Protein AF-A0A5B0LZ43-F1 (afdb_monomer)

Organism: NCBI:txid56615

Structure (mmCIF, N/CA/C/O backbone):
data_AF-A0A5B0LZ43-F1
#
_entry.id   AF-A0A5B0LZ43-F1
#
loop_
_atom_site.group_PDB
_atom_site.id
_atom_site.type_symbol
_atom_site.label_atom_id
_atom_site.label_alt_id
_atom_site.label_comp_id
_atom_site.label_asym_id
_atom_site.label_entity_id
_atom_site.label_seq_id
_atom_site.pdbx_PDB_ins_code
_atom_site.Cartn_x
_atom_site.Cartn_y
_atom_site.Cartn_z
_atom_site.occupancy
_atom_site.B_iso_or_equiv
_atom_site.auth_seq_id
_atom_site.auth_comp_id
_atom_site.auth_asym_id
_atom_site.auth_atom_id
_atom_site.pdbx_PDB_model_num
ATOM 1 N N . MET A 1 1 ? 4.644 -6.122 18.906 1.00 40.97 1 MET A N 1
ATOM 2 C CA . MET A 1 1 ? 4.847 -6.400 17.462 1.00 40.97 1 MET A CA 1
ATOM 3 C C . MET A 1 1 ? 4.560 -5.194 16.561 1.00 40.97 1 MET A C 1
ATOM 5 O O . MET A 1 1 ? 5.374 -4.928 15.691 1.00 40.97 1 MET A O 1
ATOM 9 N N . ILE A 1 2 ? 3.479 -4.432 16.788 1.00 39.78 2 ILE A N 1
ATOM 10 C CA . ILE A 1 2 ? 3.088 -3.236 16.001 1.00 39.78 2 ILE A CA 1
ATOM 11 C C . ILE A 1 2 ? 4.168 -2.138 16.000 1.00 39.78 2 ILE A C 1
ATOM 13 O O . ILE A 1 2 ? 4.539 -1.637 14.945 1.00 39.78 2 ILE A O 1
ATOM 17 N N . PHE A 1 3 ? 4.748 -1.845 17.168 1.00 37.19 3 PHE A N 1
ATOM 18 C CA . PHE A 1 3 ? 5.827 -0.863 17.311 1.00 37.19 3 PHE A CA 1
ATOM 19 C C . PHE A 1 3 ? 7.050 -1.197 16.444 1.00 37.19 3 PHE A C 1
ATOM 21 O O . PHE A 1 3 ? 7.657 -0.295 15.899 1.00 37.19 3 PHE A O 1
ATOM 28 N N . TRP A 1 4 ? 7.380 -2.479 16.242 1.00 34.12 4 TRP A N 1
ATOM 29 C CA . TRP A 1 4 ? 8.573 -2.888 15.492 1.00 34.12 4 TRP A CA 1
ATOM 30 C C . TRP A 1 4 ? 8.414 -2.737 13.976 1.00 34.12 4 TRP A C 1
ATOM 32 O O . TRP A 1 4 ? 9.315 -2.204 13.347 1.00 34.12 4 TRP A O 1
ATOM 42 N N . LYS A 1 5 ? 7.276 -3.120 13.377 1.00 40.91 5 LYS A N 1
ATOM 43 C CA . LYS A 1 5 ? 7.026 -2.893 11.934 1.00 40.91 5 LYS A CA 1
ATOM 44 C C . LYS A 1 5 ? 6.964 -1.399 11.591 1.00 40.91 5 LYS A C 1
ATOM 46 O O . LYS A 1 5 ? 7.498 -0.959 10.579 1.00 40.91 5 LYS A O 1
ATOM 51 N N . ARG A 1 6 ? 6.360 -0.617 12.484 1.00 49.94 6 ARG A N 1
ATOM 52 C CA . ARG A 1 6 ? 6.252 0.838 12.389 1.00 49.94 6 ARG A CA 1
ATOM 53 C C . ARG A 1 6 ? 7.616 1.521 12.572 1.00 49.94 6 ARG A C 1
ATOM 55 O O . ARG A 1 6 ? 8.001 2.348 11.750 1.00 49.94 6 ARG A O 1
ATOM 62 N N . LEU A 1 7 ? 8.390 1.097 13.574 1.00 46.38 7 LEU A N 1
ATOM 63 C CA . LEU A 1 7 ? 9.769 1.540 13.775 1.00 46.38 7 LEU A CA 1
ATOM 64 C C . LEU A 1 7 ? 10.651 1.141 12.594 1.00 46.38 7 LEU A C 1
ATOM 66 O O . LEU A 1 7 ? 11.509 1.926 12.265 1.00 46.38 7 LEU A O 1
ATOM 70 N N . ILE A 1 8 ? 10.430 -0.003 11.931 1.00 51.94 8 ILE A N 1
ATOM 71 C CA . ILE A 1 8 ? 11.149 -0.428 10.716 1.00 51.94 8 ILE A CA 1
ATOM 72 C C . ILE A 1 8 ? 10.842 0.494 9.535 1.00 51.94 8 ILE A C 1
ATOM 74 O O . ILE A 1 8 ? 11.761 0.815 8.797 1.00 51.94 8 ILE A O 1
ATOM 78 N N . LEU A 1 9 ? 9.602 0.941 9.340 1.00 49.94 9 LEU A N 1
ATOM 79 C CA . LEU A 1 9 ? 9.266 1.866 8.253 1.00 49.94 9 LEU A CA 1
ATOM 80 C C . LEU A 1 9 ? 9.881 3.244 8.497 1.00 49.94 9 LEU A C 1
ATOM 82 O O . LEU A 1 9 ? 10.546 3.782 7.624 1.00 49.94 9 LEU A O 1
ATOM 86 N N . VAL A 1 10 ? 9.766 3.758 9.721 1.00 49.12 10 VAL A N 1
ATOM 87 C CA . VAL A 1 10 ? 10.424 5.003 10.132 1.00 49.12 10 VAL A CA 1
ATOM 88 C C . VAL A 1 10 ? 11.950 4.846 10.163 1.00 49.12 10 VAL A C 1
ATOM 90 O O . VAL A 1 10 ? 12.644 5.750 9.742 1.00 49.12 10 VAL A O 1
ATOM 93 N N . TRP A 1 11 ? 12.509 3.702 10.562 1.00 46.59 11 TRP A N 1
ATOM 94 C CA . TRP A 1 11 ? 13.953 3.431 10.512 1.00 46.59 11 TRP A CA 1
ATOM 95 C C . TRP A 1 11 ? 14.452 3.317 9.076 1.00 46.59 11 TRP A C 1
ATOM 97 O O . TRP A 1 11 ? 15.484 3.888 8.774 1.00 46.59 11 TRP A O 1
ATOM 107 N N . ASN A 1 12 ? 13.754 2.622 8.178 1.00 51.78 12 ASN A N 1
ATOM 108 C CA . ASN A 1 12 ? 14.171 2.533 6.778 1.00 51.78 12 ASN A CA 1
ATOM 109 C C . ASN A 1 12 ? 14.006 3.885 6.073 1.00 51.78 12 ASN A C 1
ATOM 111 O O . ASN A 1 12 ? 14.885 4.271 5.320 1.00 51.78 12 ASN A O 1
ATOM 115 N N . ILE A 1 13 ? 12.953 4.653 6.366 1.00 50.81 13 ILE A N 1
ATOM 116 C CA . ILE A 1 13 ? 12.729 5.971 5.753 1.00 50.81 13 ILE A CA 1
ATOM 117 C C . ILE A 1 13 ? 13.621 7.067 6.380 1.00 50.81 13 ILE A C 1
ATOM 119 O O . ILE A 1 13 ? 14.084 7.953 5.665 1.00 50.81 13 ILE A O 1
ATOM 123 N N . LEU A 1 14 ? 13.920 7.018 7.686 1.00 39.50 14 LEU A N 1
ATOM 124 C CA . LEU A 1 14 ? 14.775 8.005 8.370 1.00 39.50 14 LEU A CA 1
ATOM 125 C C . LEU A 1 14 ? 16.275 7.660 8.338 1.00 39.50 14 LEU A C 1
ATOM 127 O O . LEU A 1 14 ? 17.086 8.577 8.261 1.00 39.50 14 LEU A O 1
ATOM 131 N N . LEU A 1 15 ? 16.700 6.388 8.376 1.00 40.47 15 LEU A N 1
ATOM 132 C CA . LEU A 1 15 ? 18.138 6.041 8.395 1.00 40.47 15 LEU A CA 1
ATOM 133 C C . LEU A 1 15 ? 18.806 6.004 7.029 1.00 40.47 15 LEU A C 1
ATOM 135 O O . LEU A 1 15 ? 20.035 6.051 6.969 1.00 40.47 15 LEU A O 1
ATOM 139 N N . ILE A 1 16 ? 18.048 5.997 5.933 1.00 43.41 16 ILE A N 1
ATOM 140 C CA . ILE A 1 16 ? 18.642 6.213 4.607 1.00 43.41 16 ILE A CA 1
ATOM 141 C C . ILE A 1 16 ? 19.256 7.626 4.510 1.00 43.41 16 ILE A C 1
ATOM 143 O O . ILE A 1 16 ? 20.224 7.805 3.773 1.00 43.41 16 ILE A O 1
ATOM 147 N N . GLN A 1 17 ? 18.829 8.591 5.343 1.00 40.19 17 GLN A N 1
ATOM 148 C CA . GLN A 1 17 ? 19.521 9.886 5.457 1.00 40.19 17 GLN A CA 1
ATOM 149 C C . GLN A 1 17 ? 20.940 9.782 6.040 1.00 40.19 17 GLN A C 1
ATOM 151 O O . GLN A 1 17 ? 21.742 10.688 5.842 1.00 40.19 17 GLN A O 1
ATOM 156 N N . VAL A 1 18 ? 21.272 8.697 6.750 1.00 34.50 18 VAL A N 1
ATOM 157 C CA . VAL A 1 18 ? 22.579 8.530 7.409 1.00 34.50 18 VAL A CA 1
ATOM 158 C C . VAL A 1 18 ? 23.532 7.662 6.578 1.00 34.50 18 VAL A C 1
ATOM 160 O O . VAL A 1 18 ? 24.741 7.728 6.780 1.00 34.50 18 VAL A O 1
ATOM 163 N N . TRP A 1 19 ? 23.023 6.845 5.646 1.00 29.00 19 TRP A N 1
ATOM 164 C CA . TRP A 1 19 ? 23.852 5.908 4.867 1.00 29.00 19 TRP A CA 1
ATOM 165 C C . TRP A 1 19 ? 24.129 6.349 3.424 1.00 29.00 19 TRP A C 1
ATOM 167 O O . TRP A 1 19 ? 25.121 5.899 2.856 1.00 29.00 19 TRP A O 1
ATOM 177 N N . ASN A 1 20 ? 23.355 7.281 2.857 1.00 33.00 20 ASN A N 1
ATOM 178 C CA . ASN A 1 20 ? 23.646 7.861 1.543 1.00 33.00 20 ASN A CA 1
ATOM 179 C C . ASN A 1 20 ? 24.236 9.272 1.666 1.00 33.00 20 ASN A C 1
ATOM 181 O O . ASN A 1 20 ? 23.616 10.267 1.300 1.00 33.00 20 ASN A O 1
ATOM 185 N N . CYS A 1 21 ? 25.500 9.351 2.091 1.00 31.36 21 CYS A N 1
ATOM 186 C CA . CYS A 1 21 ? 26.382 10.483 1.778 1.00 31.36 21 CYS A CA 1
ATOM 187 C C . CYS A 1 21 ? 26.776 10.469 0.284 1.00 31.36 21 CYS A C 1
ATOM 189 O O . CYS A 1 21 ? 27.955 10.496 -0.061 1.00 31.36 21 CYS A O 1
ATOM 191 N N . THR A 1 22 ? 25.793 10.391 -0.612 1.00 35.66 22 THR A N 1
ATOM 192 C CA . THR A 1 22 ? 25.972 10.621 -2.050 1.00 35.66 22 THR A CA 1
ATOM 193 C C . THR A 1 22 ? 25.499 12.036 -2.365 1.00 35.66 22 THR A C 1
ATOM 195 O O . THR A 1 22 ? 24.393 12.397 -1.958 1.00 35.66 22 THR A O 1
ATOM 198 N N . PRO A 1 23 ? 26.315 12.856 -3.050 1.00 27.39 23 PRO A N 1
ATOM 199 C CA . PRO A 1 23 ? 25.989 14.249 -3.316 1.00 27.39 23 PRO A CA 1
ATOM 200 C C . PRO A 1 23 ? 24.672 14.375 -4.093 1.00 27.39 23 PRO A C 1
ATOM 202 O O . PRO A 1 23 ? 24.375 13.579 -4.991 1.00 27.39 23 PRO A O 1
ATOM 205 N N . LEU A 1 24 ? 23.911 15.410 -3.727 1.00 33.03 24 LEU A N 1
ATOM 206 C CA . LEU A 1 24 ? 22.565 15.758 -4.200 1.00 33.03 24 LEU A CA 1
ATOM 207 C C . LEU A 1 24 ? 22.430 15.797 -5.743 1.00 33.03 24 LEU A C 1
ATOM 209 O O . LEU A 1 24 ? 21.337 15.627 -6.267 1.00 33.03 24 LEU A O 1
ATOM 213 N N . GLU A 1 25 ? 23.534 15.963 -6.482 1.00 28.70 25 GLU A N 1
ATOM 214 C CA . GLU A 1 25 ? 23.570 15.967 -7.956 1.00 28.70 25 GLU A CA 1
ATOM 215 C C . GLU A 1 25 ? 23.277 14.601 -8.605 1.00 28.70 25 GLU A C 1
ATOM 217 O O . GLU A 1 25 ? 22.797 14.554 -9.735 1.00 28.70 25 GLU A O 1
ATOM 222 N N . SER A 1 26 ? 23.514 13.485 -7.906 1.00 27.70 26 SER A N 1
ATOM 223 C CA . SER A 1 26 ? 23.310 12.130 -8.459 1.00 27.70 26 SER A CA 1
ATOM 224 C C . SER A 1 26 ? 21.837 11.705 -8.562 1.00 27.70 26 SER A C 1
ATOM 226 O O . SER A 1 26 ? 21.492 10.885 -9.410 1.00 27.70 26 SER A O 1
ATOM 228 N N . TRP A 1 27 ? 20.956 12.299 -7.754 1.00 29.12 27 TRP A N 1
ATOM 229 C CA . TRP A 1 27 ? 19.531 11.951 -7.706 1.00 29.12 27 TRP A CA 1
ATOM 230 C C . TRP A 1 27 ? 18.751 12.569 -8.867 1.00 29.12 27 TRP A C 1
ATOM 232 O O . TRP A 1 27 ? 17.890 11.909 -9.430 1.00 29.12 27 TRP A O 1
ATOM 242 N N . ASN A 1 28 ? 19.116 13.779 -9.304 1.00 32.12 28 ASN A N 1
ATOM 243 C CA . ASN A 1 28 ? 18.468 14.439 -10.445 1.00 32.12 28 ASN A CA 1
ATOM 244 C C . ASN A 1 28 ? 18.745 13.720 -11.779 1.00 32.12 28 ASN A C 1
ATOM 246 O O . ASN A 1 28 ? 17.896 13.707 -12.671 1.00 32.12 28 ASN A O 1
ATOM 250 N N . LEU A 1 29 ? 19.926 13.106 -11.917 1.00 32.38 29 LEU A N 1
ATOM 251 C CA . LEU A 1 29 ? 20.274 12.293 -13.088 1.00 32.38 29 LEU A CA 1
ATOM 252 C C . LEU A 1 29 ? 19.541 10.945 -13.067 1.00 32.38 29 LEU A C 1
ATOM 254 O O . LEU A 1 29 ? 18.955 10.569 -14.077 1.00 32.38 29 LEU A O 1
ATOM 258 N N . ALA A 1 30 ? 19.495 10.275 -11.910 1.00 42.12 30 ALA A N 1
ATOM 259 C CA . ALA A 1 30 ? 18.758 9.024 -11.743 1.00 42.12 30 ALA A CA 1
ATOM 260 C C . ALA A 1 30 ? 17.237 9.202 -11.910 1.00 42.12 30 ALA A C 1
ATOM 262 O O . ALA A 1 30 ? 16.588 8.327 -12.462 1.00 42.12 30 ALA A O 1
ATOM 263 N N . ASP A 1 31 ? 16.662 10.330 -11.490 1.00 44.66 31 ASP A N 1
ATOM 264 C CA . ASP A 1 31 ? 15.222 10.608 -11.590 1.00 44.66 31 ASP A CA 1
ATOM 265 C C . ASP A 1 31 ? 14.770 10.850 -13.039 1.00 44.66 31 ASP A C 1
ATOM 267 O O . ASP A 1 31 ? 13.776 10.284 -13.503 1.00 44.66 31 ASP A O 1
ATOM 271 N N . THR A 1 32 ? 15.564 11.616 -13.795 1.00 48.12 32 THR A N 1
ATOM 272 C CA . THR A 1 32 ? 15.324 11.823 -15.231 1.00 48.12 32 THR A CA 1
ATOM 273 C C . THR A 1 32 ? 15.470 10.504 -15.989 1.00 48.12 32 THR A C 1
ATOM 275 O O . THR A 1 32 ? 14.651 10.188 -16.848 1.00 48.12 32 THR A O 1
ATOM 278 N N . GLU A 1 33 ? 16.466 9.693 -15.628 1.00 48.31 33 GLU A N 1
ATOM 279 C CA . GLU A 1 33 ? 16.727 8.399 -16.251 1.00 48.31 33 GLU A CA 1
ATOM 280 C C . GLU A 1 33 ? 15.670 7.341 -15.892 1.00 48.31 33 GLU A C 1
ATOM 282 O O . GLU A 1 33 ? 15.216 6.637 -16.786 1.00 48.31 33 GLU A O 1
ATOM 287 N N . VAL A 1 34 ? 15.196 7.261 -14.643 1.00 53.28 34 VAL A N 1
ATOM 288 C CA . VAL A 1 34 ? 14.112 6.348 -14.223 1.00 53.28 34 VAL A CA 1
ATOM 289 C C . VAL A 1 34 ? 12.814 6.690 -14.941 1.00 53.28 34 VAL A C 1
ATOM 291 O O . VAL A 1 34 ? 12.167 5.803 -15.494 1.00 53.28 34 VAL A O 1
A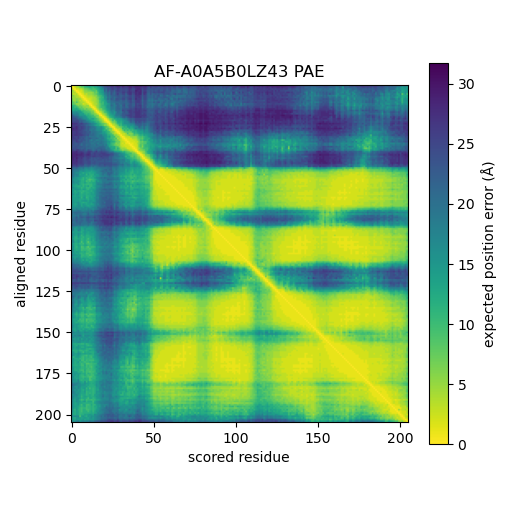TOM 294 N N . ARG A 1 35 ? 12.443 7.972 -14.988 1.00 51.97 35 ARG A N 1
ATOM 295 C CA . ARG A 1 35 ? 11.231 8.422 -15.678 1.00 51.97 35 ARG A CA 1
ATOM 296 C C . ARG A 1 35 ? 11.336 8.225 -17.190 1.00 51.97 35 ARG A C 1
ATOM 298 O O . ARG A 1 35 ? 10.378 7.775 -17.814 1.00 51.97 35 ARG A O 1
ATOM 305 N N . GLU A 1 36 ? 12.495 8.500 -17.788 1.00 54.06 36 GLU A N 1
ATOM 306 C CA . GLU A 1 36 ? 12.735 8.207 -19.202 1.00 54.06 36 GLU A CA 1
ATOM 307 C C . GLU A 1 36 ? 12.746 6.702 -19.496 1.00 54.06 36 GLU A C 1
ATOM 309 O O . GLU A 1 36 ? 12.188 6.304 -20.512 1.00 54.06 36 GLU A O 1
ATOM 314 N N . GLN A 1 37 ? 13.318 5.858 -18.635 1.00 57.78 37 GLN A N 1
ATOM 315 C CA . GLN A 1 37 ? 13.300 4.395 -18.777 1.00 57.78 37 GLN A CA 1
ATOM 316 C C . GLN A 1 37 ? 11.884 3.826 -18.601 1.00 57.78 37 GLN A C 1
ATOM 318 O O . GLN A 1 37 ? 11.471 2.961 -19.373 1.00 57.78 37 GLN A O 1
ATOM 323 N N . MET A 1 38 ? 11.100 4.349 -17.651 1.00 58.31 38 MET A N 1
ATOM 324 C CA . MET A 1 38 ? 9.682 4.007 -17.491 1.00 58.31 38 MET A CA 1
ATOM 325 C C . MET A 1 38 ? 8.869 4.383 -18.735 1.00 58.31 38 MET A C 1
ATOM 327 O O . MET A 1 38 ? 8.008 3.611 -19.137 1.00 58.31 38 MET A O 1
ATOM 331 N N . LEU A 1 39 ? 9.157 5.523 -19.374 1.00 52.72 39 LEU A N 1
ATOM 332 C CA . LEU A 1 39 ? 8.453 5.995 -20.576 1.00 52.72 39 LEU A CA 1
ATOM 333 C C . LEU A 1 39 ? 8.948 5.361 -21.888 1.00 52.72 39 LEU A C 1
ATOM 335 O O . LEU A 1 39 ? 8.179 5.273 -22.844 1.00 52.72 39 LEU A O 1
ATOM 339 N N . LYS A 1 40 ? 10.216 4.935 -21.964 1.00 50.81 40 LYS A N 1
ATOM 340 C CA . LYS A 1 40 ? 10.826 4.353 -23.174 1.00 50.81 40 LYS A CA 1
ATOM 341 C C . LYS A 1 40 ? 10.496 2.874 -23.369 1.00 50.81 40 LYS A C 1
ATOM 343 O O . LYS A 1 40 ? 10.737 2.362 -24.454 1.00 50.81 40 LYS A O 1
ATOM 348 N N . GLY A 1 41 ? 9.967 2.178 -22.359 1.00 46.19 41 GLY A N 1
ATOM 349 C CA . GLY A 1 41 ? 9.612 0.752 -22.444 1.00 46.19 41 GLY A CA 1
ATOM 350 C C . GLY A 1 41 ? 10.803 -0.210 -22.610 1.00 46.19 41 GLY A C 1
ATOM 351 O O . GLY A 1 41 ? 10.637 -1.415 -22.418 1.00 46.19 41 GLY A O 1
ATOM 352 N N . ASP A 1 42 ? 11.998 0.308 -22.905 1.00 37.75 42 ASP A N 1
ATOM 353 C CA . ASP A 1 42 ? 13.241 -0.440 -23.030 1.00 37.75 42 ASP A CA 1
ATOM 354 C C . ASP A 1 42 ? 13.891 -0.671 -21.656 1.00 37.75 42 ASP A C 1
ATOM 356 O O . ASP A 1 42 ? 14.236 0.255 -20.927 1.00 37.75 42 ASP A O 1
ATOM 360 N N . ASP A 1 43 ? 14.026 -1.956 -21.326 1.00 44.69 43 ASP A N 1
ATOM 361 C CA . ASP A 1 43 ? 14.825 -2.558 -20.254 1.00 44.69 43 ASP A CA 1
ATOM 362 C C . ASP A 1 43 ? 14.873 -1.797 -18.908 1.00 44.69 43 ASP A C 1
ATOM 364 O O . ASP A 1 43 ? 15.924 -1.402 -18.406 1.00 44.69 43 ASP A O 1
ATOM 368 N N . LEU A 1 44 ? 13.735 -1.806 -18.201 1.00 47.22 44 LEU A N 1
ATOM 369 C CA . LEU A 1 44 ? 13.651 -1.654 -16.731 1.00 47.22 44 LEU A CA 1
ATOM 370 C C . LEU A 1 44 ? 14.577 -2.623 -15.944 1.00 47.22 44 LEU A C 1
ATOM 372 O O . LEU A 1 44 ? 14.634 -2.564 -14.716 1.00 47.22 44 LEU A O 1
ATOM 376 N N . LYS A 1 45 ? 15.314 -3.522 -16.619 1.00 39.88 45 LYS A N 1
ATOM 377 C CA . LYS A 1 45 ? 16.366 -4.366 -16.030 1.00 39.88 45 LYS A CA 1
ATOM 378 C C . LYS A 1 45 ? 17.562 -3.568 -15.514 1.00 39.88 45 LYS A C 1
ATOM 380 O O . LYS A 1 45 ? 18.262 -4.066 -14.636 1.00 39.88 45 LYS A O 1
ATOM 385 N N . GLY A 1 46 ? 17.795 -2.354 -16.020 1.00 39.94 46 GLY A N 1
ATOM 386 C CA . GLY A 1 46 ? 18.955 -1.537 -15.647 1.00 39.94 46 GLY A CA 1
ATOM 387 C C . GLY A 1 46 ? 18.989 -1.077 -14.184 1.00 39.94 46 GLY A C 1
ATOM 388 O O . GLY A 1 46 ? 20.057 -0.723 -13.692 1.00 39.94 46 GLY A O 1
ATOM 389 N N . LEU A 1 47 ? 17.859 -1.122 -13.467 1.00 42.47 47 LEU A N 1
ATOM 390 C CA . LEU A 1 47 ? 17.726 -0.530 -12.127 1.00 42.47 47 LEU A CA 1
ATOM 391 C C . LEU A 1 47 ? 17.457 -1.524 -10.986 1.00 42.47 47 LEU A C 1
ATOM 393 O O . LEU A 1 47 ? 17.261 -1.108 -9.844 1.00 42.47 47 LEU A O 1
ATOM 397 N N . LEU A 1 48 ? 17.454 -2.835 -11.253 1.00 44.56 48 LEU A N 1
ATOM 398 C CA . LEU A 1 48 ? 17.033 -3.847 -10.277 1.00 44.56 48 LEU A CA 1
ATOM 399 C C . LEU A 1 48 ? 17.976 -5.061 -10.267 1.00 44.56 48 LEU A C 1
ATOM 401 O O . LEU A 1 48 ? 17.630 -6.133 -10.753 1.00 44.56 48 LEU A O 1
ATOM 405 N N . ILE A 1 49 ? 19.140 -4.950 -9.614 1.00 43.66 49 ILE A N 1
ATOM 406 C CA . ILE A 1 49 ? 19.743 -6.138 -8.982 1.00 43.66 49 ILE A CA 1
ATOM 407 C C . ILE A 1 49 ? 19.041 -6.319 -7.635 1.00 43.66 49 ILE A C 1
ATOM 409 O O . ILE A 1 49 ? 19.570 -5.991 -6.575 1.00 43.66 49 ILE A O 1
ATOM 413 N N . LEU A 1 50 ? 17.800 -6.792 -7.677 1.00 56.84 50 LEU A N 1
ATOM 414 C CA . LEU A 1 50 ? 17.087 -7.237 -6.489 1.00 56.84 50 LEU A CA 1
ATOM 415 C C . LEU A 1 50 ? 16.883 -8.737 -6.600 1.00 56.84 50 LEU A C 1
ATOM 417 O O . LEU A 1 50 ? 16.548 -9.245 -7.662 1.00 56.84 50 LEU A O 1
ATOM 421 N N . ASP A 1 51 ? 17.136 -9.437 -5.495 1.00 69.50 51 ASP A N 1
ATOM 422 C CA . ASP A 1 51 ? 16.900 -10.872 -5.362 1.00 69.50 51 ASP A CA 1
ATOM 423 C C . ASP A 1 51 ? 15.444 -11.190 -5.774 1.00 69.50 51 ASP A C 1
ATOM 425 O O . ASP A 1 51 ? 14.516 -10.829 -5.034 1.00 69.50 51 ASP A O 1
ATOM 429 N N . PRO A 1 52 ? 15.219 -11.847 -6.934 1.00 72.75 52 PRO A N 1
ATOM 430 C CA . PRO A 1 52 ? 13.876 -12.094 -7.456 1.00 72.75 52 PRO A CA 1
ATOM 431 C C . PRO A 1 52 ? 13.037 -12.952 -6.506 1.00 72.75 52 PRO A C 1
ATOM 433 O O . PRO A 1 52 ? 11.822 -12.779 -6.402 1.00 72.75 52 PRO A O 1
ATOM 436 N N . VAL A 1 53 ? 13.684 -13.841 -5.742 1.00 77.50 53 VAL A N 1
ATOM 437 C CA . VAL A 1 53 ? 13.019 -14.679 -4.738 1.00 77.50 53 VAL A CA 1
ATOM 438 C C . VAL A 1 53 ? 12.506 -13.811 -3.595 1.00 77.50 53 VAL A C 1
ATOM 440 O O . VAL A 1 53 ? 11.353 -13.943 -3.179 1.00 77.50 53 VAL A O 1
ATOM 443 N N . LYS A 1 54 ? 13.334 -12.880 -3.112 1.00 82.44 54 LYS A N 1
ATOM 444 C CA . LYS A 1 54 ? 12.941 -11.926 -2.070 1.00 82.44 54 LYS A CA 1
ATOM 445 C C . LYS A 1 54 ? 11.784 -11.046 -2.530 1.00 82.44 54 LYS A C 1
ATOM 447 O O . LYS A 1 54 ? 10.818 -10.883 -1.796 1.00 82.44 54 LYS A O 1
ATOM 452 N N . GLN A 1 55 ? 11.846 -10.540 -3.757 1.00 80.38 55 GLN A N 1
ATOM 453 C CA . GLN A 1 55 ? 10.780 -9.722 -4.327 1.00 80.38 55 GLN A CA 1
ATOM 454 C C . GLN A 1 55 ? 9.463 -10.469 -4.505 1.00 80.38 55 GLN A C 1
ATOM 456 O O . GLN A 1 55 ? 8.405 -9.926 -4.183 1.00 80.38 55 GLN A O 1
ATOM 461 N N . LYS A 1 56 ? 9.516 -11.724 -4.956 1.00 84.19 56 LYS A N 1
ATOM 462 C CA . LYS A 1 56 ? 8.342 -12.596 -5.028 1.00 84.19 56 LYS A CA 1
ATOM 463 C C . LYS A 1 56 ? 7.724 -12.820 -3.649 1.00 84.19 56 LYS A C 1
ATOM 465 O O . LYS A 1 56 ? 6.503 -12.776 -3.512 1.00 84.19 56 LYS A O 1
ATOM 470 N N . ASN A 1 57 ? 8.549 -13.040 -2.628 1.00 86.81 57 ASN A N 1
ATOM 471 C CA . ASN A 1 57 ? 8.075 -13.225 -1.257 1.00 86.81 57 ASN A CA 1
ATOM 472 C C . ASN A 1 57 ? 7.451 -11.948 -0.686 1.00 86.81 57 ASN A C 1
ATOM 474 O O . ASN A 1 57 ? 6.381 -12.018 -0.085 1.00 86.81 57 ASN A O 1
ATOM 478 N N . ASP A 1 58 ? 8.067 -10.792 -0.925 1.00 87.12 58 ASP A N 1
ATOM 479 C CA . ASP A 1 58 ? 7.540 -9.506 -0.470 1.00 87.12 58 ASP A CA 1
ATOM 480 C C . ASP A 1 58 ? 6.220 -9.158 -1.171 1.00 87.12 58 ASP A C 1
ATOM 482 O O . ASP A 1 58 ? 5.274 -8.735 -0.510 1.00 87.12 58 ASP A O 1
ATOM 486 N N . TRP A 1 59 ? 6.108 -9.432 -2.477 1.00 89.38 59 TRP A N 1
ATOM 487 C CA . TRP A 1 59 ? 4.852 -9.309 -3.224 1.00 89.38 59 TRP A CA 1
ATOM 488 C C . TRP A 1 59 ? 3.760 -10.205 -2.634 1.00 89.38 59 TRP A C 1
ATOM 490 O O . TRP A 1 59 ? 2.670 -9.735 -2.319 1.00 89.38 59 TRP A O 1
ATOM 500 N N . LYS A 1 60 ? 4.057 -11.494 -2.415 1.00 90.31 60 LYS A N 1
ATOM 501 C CA . LYS A 1 60 ? 3.110 -12.437 -1.798 1.00 90.31 60 LYS A CA 1
ATOM 502 C C . LYS A 1 60 ? 2.684 -11.996 -0.401 1.00 90.31 60 LYS A C 1
ATOM 504 O O . LYS A 1 60 ? 1.517 -12.155 -0.056 1.00 90.31 60 LYS A O 1
ATOM 509 N N . SER A 1 61 ? 3.606 -11.446 0.389 1.00 89.50 61 SER A N 1
ATOM 510 C CA . SER A 1 61 ? 3.297 -10.906 1.713 1.00 89.50 61 SER A CA 1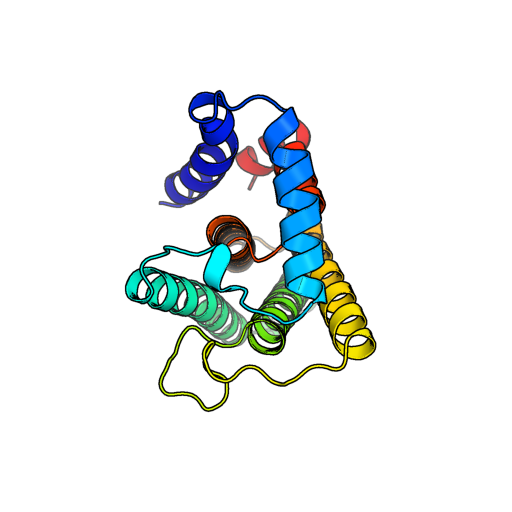
ATOM 511 C C . SER A 1 61 ? 2.352 -9.708 1.623 1.00 89.50 61 SER A C 1
ATOM 513 O O . SER A 1 61 ? 1.375 -9.670 2.364 1.00 89.50 61 SER A O 1
ATOM 515 N N . MET A 1 62 ? 2.621 -8.766 0.714 1.00 91.62 62 MET A N 1
ATOM 516 C CA . MET A 1 62 ? 1.810 -7.561 0.507 1.00 91.62 62 MET A CA 1
ATOM 517 C C . MET A 1 62 ? 0.386 -7.891 0.036 1.00 91.62 62 MET A C 1
ATOM 519 O O . MET A 1 62 ? -0.578 -7.357 0.571 1.00 91.62 62 MET A O 1
ATOM 523 N N . ILE A 1 63 ? 0.235 -8.799 -0.933 1.00 92.38 63 ILE A N 1
ATOM 524 C CA . ILE A 1 63 ? -1.091 -9.253 -1.384 1.00 92.38 63 ILE A CA 1
ATOM 525 C C . ILE A 1 63 ? -1.789 -10.054 -0.276 1.00 92.38 63 ILE A C 1
ATOM 527 O O . ILE A 1 63 ? -2.980 -9.892 -0.020 1.00 92.38 63 ILE A O 1
ATOM 531 N N . GLY A 1 64 ? -1.039 -10.914 0.418 1.00 90.50 64 GLY A N 1
ATOM 532 C CA . GLY A 1 64 ? -1.562 -11.736 1.502 1.00 90.50 64 GLY A CA 1
ATOM 533 C C . GLY A 1 64 ? -2.146 -10.914 2.651 1.00 90.50 64 GLY A C 1
ATOM 534 O O . GLY A 1 64 ? -3.190 -11.292 3.177 1.00 90.50 64 GLY A O 1
ATOM 535 N N . SER A 1 65 ? -1.522 -9.793 3.029 1.00 90.69 65 SER A N 1
ATOM 536 C CA . SER A 1 65 ? -2.027 -8.949 4.118 1.00 90.69 65 SER A CA 1
ATOM 537 C C . SER A 1 65 ? -3.366 -8.289 3.785 1.00 90.69 65 SER A C 1
ATOM 539 O O . SER A 1 65 ? -4.243 -8.263 4.651 1.00 90.69 65 SER A O 1
ATOM 541 N N . VAL A 1 66 ? -3.580 -7.873 2.533 1.00 93.81 66 VAL A N 1
ATOM 542 C CA . VAL A 1 66 ? -4.885 -7.360 2.077 1.00 93.81 66 VAL A CA 1
ATOM 543 C C . VAL A 1 66 ? -5.939 -8.464 2.057 1.00 93.81 66 VAL A C 1
ATOM 545 O O . VAL A 1 66 ? -7.018 -8.265 2.604 1.00 93.81 66 VAL A O 1
ATOM 548 N N . ASN A 1 67 ? -5.613 -9.659 1.557 1.00 93.19 67 ASN A N 1
ATOM 549 C CA . ASN A 1 67 ? -6.549 -10.792 1.570 1.00 93.19 67 ASN A CA 1
ATOM 550 C C . ASN A 1 67 ? -7.002 -11.165 2.996 1.00 93.19 67 ASN A C 1
ATOM 552 O O . ASN A 1 67 ? -8.160 -11.525 3.214 1.00 93.19 67 ASN A O 1
ATOM 556 N N . TYR A 1 68 ? -6.099 -11.096 3.983 1.00 92.44 68 TYR A N 1
ATOM 557 C CA . TYR A 1 68 ? -6.465 -11.301 5.389 1.00 92.44 68 TYR A CA 1
ATOM 558 C C . TYR A 1 68 ? -7.388 -10.194 5.903 1.00 92.44 68 TYR A C 1
ATOM 560 O O . TYR A 1 68 ? -8.391 -10.500 6.541 1.00 92.44 68 TYR A O 1
ATOM 568 N N . LEU A 1 69 ? -7.090 -8.930 5.589 1.00 91.62 69 LEU A N 1
ATOM 569 C CA . LEU A 1 69 ? -7.940 -7.798 5.957 1.00 91.62 69 LEU A CA 1
ATOM 570 C C . LEU A 1 69 ? -9.350 -7.921 5.365 1.00 91.62 69 LEU A C 1
ATOM 572 O O . LEU A 1 69 ? -10.323 -7.690 6.074 1.00 91.62 69 LEU A O 1
ATOM 576 N N . GLU A 1 70 ? -9.467 -8.292 4.091 1.00 93.44 70 GLU A N 1
ATOM 577 C CA . GLU A 1 70 ? -10.751 -8.509 3.418 1.00 93.44 70 GLU A CA 1
ATOM 578 C C . GLU A 1 70 ? -11.563 -9.618 4.076 1.00 93.44 70 GLU A C 1
ATOM 580 O O . GLU A 1 70 ? -12.768 -9.473 4.283 1.00 93.44 70 GLU A O 1
ATOM 585 N N . LYS A 1 71 ? -10.899 -10.720 4.432 1.00 92.56 71 LYS A N 1
ATOM 586 C CA . LYS A 1 71 ? -11.541 -11.832 5.123 1.00 92.56 71 LYS A CA 1
ATOM 587 C C . LYS A 1 71 ? -12.052 -11.403 6.499 1.00 92.56 71 LYS A C 1
ATOM 589 O O . LYS A 1 71 ? -13.224 -11.620 6.795 1.00 92.56 71 LYS A O 1
ATOM 594 N N . ASP A 1 72 ? -11.207 -10.760 7.302 1.00 88.56 72 ASP A N 1
ATOM 595 C CA . ASP A 1 72 ? -11.589 -10.282 8.633 1.00 88.56 72 ASP A CA 1
ATOM 596 C C . ASP A 1 72 ? -12.711 -9.230 8.541 1.00 88.56 72 ASP A C 1
ATOM 598 O O . ASP A 1 72 ? -13.613 -9.193 9.378 1.00 88.56 72 ASP A O 1
ATOM 602 N N . TYR A 1 73 ? -12.695 -8.401 7.493 1.00 88.31 73 TYR A N 1
ATOM 603 C CA . TYR A 1 73 ? -13.749 -7.434 7.202 1.00 88.31 73 TYR A CA 1
ATOM 604 C C . TYR A 1 73 ? -15.080 -8.109 6.837 1.00 88.31 73 TYR A C 1
ATOM 606 O O . TYR A 1 73 ? -16.133 -7.689 7.318 1.00 88.31 73 TYR A O 1
ATOM 614 N N . ALA A 1 74 ? -15.050 -9.179 6.038 1.00 88.50 74 ALA A N 1
ATOM 615 C CA . ALA A 1 74 ? -16.240 -9.935 5.646 1.00 88.50 74 ALA A CA 1
ATOM 616 C C . ALA A 1 74 ? -16.878 -10.717 6.810 1.00 88.50 74 ALA A C 1
ATOM 618 O O . ALA A 1 74 ? -18.078 -10.988 6.786 1.00 88.50 74 ALA A O 1
ATOM 619 N N . GLU A 1 75 ? -16.098 -11.073 7.834 1.00 86.56 75 GLU A N 1
ATOM 620 C CA . GLU A 1 75 ? -16.583 -11.756 9.041 1.00 86.56 75 GLU A CA 1
ATOM 621 C C . GLU A 1 75 ? -17.300 -10.809 10.025 1.00 86.56 75 GLU A C 1
ATOM 623 O O . GLU A 1 75 ? -17.922 -11.265 10.993 1.00 86.56 75 GLU A O 1
ATOM 628 N N . ILE A 1 76 ? -17.267 -9.491 9.787 1.00 80.62 76 ILE A N 1
ATOM 629 C CA . ILE A 1 76 ? -18.009 -8.529 10.602 1.00 80.62 76 ILE A CA 1
ATOM 630 C C . ILE A 1 76 ? -19.509 -8.688 10.359 1.00 80.62 76 ILE A C 1
ATOM 632 O O . ILE A 1 76 ? -20.030 -8.472 9.267 1.00 80.62 76 ILE A O 1
ATOM 636 N N . ASP A 1 77 ? -20.234 -8.943 11.443 1.00 75.94 77 ASP A N 1
ATOM 637 C CA . ASP A 1 77 ? -21.691 -8.885 11.460 1.00 75.94 77 ASP A CA 1
ATOM 638 C C . ASP A 1 77 ? -22.171 -7.426 11.366 1.00 75.94 77 ASP A C 1
ATOM 640 O O . ASP A 1 77 ? -22.293 -6.719 12.371 1.00 75.94 77 ASP A O 1
ATOM 644 N N . THR A 1 78 ? -22.416 -6.962 10.140 1.00 67.50 78 THR A N 1
ATOM 645 C CA . THR A 1 78 ? -22.787 -5.573 9.825 1.00 67.50 78 THR A CA 1
ATOM 646 C C . THR A 1 78 ? -24.081 -5.125 10.512 1.00 67.50 78 THR A C 1
ATOM 648 O O . THR A 1 78 ? -24.218 -3.945 10.844 1.00 67.50 78 THR A O 1
ATOM 651 N N . HIS A 1 79 ? -24.985 -6.057 10.836 1.00 68.69 79 HIS A N 1
ATOM 652 C CA . HIS A 1 79 ? -26.229 -5.780 11.560 1.00 68.69 79 HIS A CA 1
ATOM 653 C C . HIS A 1 79 ? -25.995 -5.384 13.021 1.00 68.69 79 HIS A C 1
ATOM 655 O O . HIS A 1 79 ? -26.756 -4.597 13.579 1.00 68.69 79 HIS A O 1
ATOM 661 N N . LYS A 1 80 ? -24.912 -5.857 13.653 1.00 65.00 80 LYS A N 1
ATOM 662 C CA . LYS A 1 80 ? -24.557 -5.443 15.024 1.00 65.00 80 LYS A CA 1
ATOM 663 C C . LYS A 1 80 ? -24.053 -4.001 15.109 1.00 65.00 80 LYS A C 1
ATOM 665 O O . LYS A 1 80 ? -23.882 -3.477 16.214 1.00 65.00 80 LYS A O 1
ATOM 670 N N . PHE A 1 81 ? -23.785 -3.363 13.970 1.00 64.56 81 PHE A N 1
ATOM 671 C CA . PHE A 1 81 ? -23.095 -2.074 13.896 1.00 64.56 81 PHE A CA 1
ATOM 672 C C . PHE A 1 81 ? -23.794 -1.066 12.981 1.00 64.56 81 PHE A C 1
ATOM 674 O O . PHE A 1 81 ? -23.175 -0.087 12.554 1.00 64.56 81 PHE A O 1
ATOM 681 N N . GLU A 1 82 ? -25.084 -1.281 12.726 1.00 59.31 82 GLU A N 1
ATOM 682 C CA . GLU A 1 82 ? -25.939 -0.381 11.959 1.00 59.31 82 GLU A CA 1
ATOM 683 C C . GLU A 1 82 ? -25.855 1.052 12.531 1.00 59.31 82 GLU A C 1
ATOM 685 O O . GLU A 1 82 ? -25.967 1.277 13.738 1.00 59.31 82 GLU A O 1
ATOM 690 N N . GLY A 1 83 ? -25.546 2.030 11.672 1.00 62.66 83 GLY A N 1
ATOM 691 C CA . GLY A 1 83 ? -25.340 3.433 12.061 1.00 62.66 83 GLY A CA 1
ATOM 692 C C . GLY A 1 83 ? -23.918 3.822 12.496 1.00 62.66 83 GLY A C 1
ATOM 693 O O . GLY A 1 83 ? -23.683 4.992 12.803 1.00 62.66 83 GLY A O 1
ATOM 694 N N . LYS A 1 84 ? -22.942 2.902 12.505 1.00 68.19 84 LYS A N 1
ATOM 695 C CA . LYS A 1 84 ? -21.526 3.249 12.735 1.00 68.19 84 LYS A CA 1
ATOM 696 C C . LYS A 1 84 ? -20.791 3.534 11.421 1.00 68.19 84 LYS A C 1
ATOM 698 O O . LYS A 1 84 ? -21.062 2.910 10.403 1.00 68.19 84 LYS A O 1
ATOM 703 N N . ASN A 1 85 ? -19.828 4.458 11.443 1.00 69.38 85 ASN A N 1
ATOM 704 C CA . ASN A 1 85 ? -19.019 4.803 10.269 1.00 69.38 85 ASN A CA 1
ATOM 705 C C . ASN A 1 85 ? -17.764 3.914 10.174 1.00 69.38 85 ASN A C 1
ATOM 707 O O . ASN A 1 85 ? -16.726 4.233 10.750 1.00 69.38 85 ASN A O 1
ATOM 711 N N . TRP A 1 86 ? -17.872 2.784 9.475 1.00 77.94 86 TRP A N 1
ATOM 712 C CA . TRP A 1 86 ? -16.760 1.865 9.166 1.00 77.94 86 TRP A CA 1
ATOM 713 C C . TRP A 1 86 ? -16.406 1.849 7.667 1.00 77.94 86 TRP A C 1
ATOM 715 O O . TRP A 1 86 ? -15.464 1.171 7.264 1.00 77.94 86 TRP A O 1
ATOM 725 N N . LYS A 1 87 ? -17.083 2.691 6.871 1.00 79.75 87 LYS A N 1
ATOM 726 C CA . LYS A 1 87 ? -16.797 2.973 5.456 1.00 79.75 87 LYS A CA 1
ATOM 727 C C . LYS A 1 87 ? -15.319 3.295 5.161 1.00 79.75 87 LYS A C 1
ATOM 729 O O . LYS A 1 87 ? -14.826 2.828 4.142 1.00 79.75 87 LYS A O 1
ATOM 734 N N . PRO A 1 88 ? -14.563 3.985 6.044 1.00 84.69 88 PRO A N 1
ATOM 735 C CA . PRO A 1 88 ? -13.140 4.217 5.800 1.00 84.69 88 PRO A CA 1
ATOM 736 C C . PRO A 1 88 ? -12.299 2.937 5.666 1.00 84.69 88 PRO A C 1
ATOM 738 O O . PRO A 1 88 ? -11.257 2.970 5.024 1.00 84.69 88 PRO A O 1
ATOM 741 N N . ILE A 1 89 ? -12.722 1.811 6.261 1.00 87.44 89 ILE A N 1
ATOM 742 C CA . ILE A 1 89 ? -12.026 0.520 6.111 1.00 87.44 89 ILE A CA 1
ATOM 743 C C . ILE A 1 89 ? -12.308 -0.075 4.724 1.00 87.44 89 ILE A C 1
ATOM 745 O O . ILE A 1 89 ? -11.402 -0.596 4.085 1.00 87.44 89 ILE A O 1
ATOM 749 N N . GLU A 1 90 ? -13.541 0.053 4.234 1.00 88.62 90 GLU A N 1
ATOM 750 C CA . GLU A 1 90 ? -13.915 -0.357 2.876 1.00 88.62 90 GLU A CA 1
ATOM 751 C C . GLU A 1 90 ? -13.144 0.447 1.823 1.00 88.62 90 GLU A C 1
ATOM 753 O O . GLU A 1 90 ? -12.514 -0.125 0.939 1.00 88.62 90 GLU A O 1
ATOM 758 N N . GLU A 1 91 ? -13.127 1.776 1.963 1.00 89.12 91 GLU A N 1
ATOM 759 C CA . GLU A 1 91 ? -12.380 2.685 1.083 1.00 89.12 91 GLU A CA 1
ATOM 760 C C . GLU A 1 91 ? -10.881 2.347 1.072 1.00 89.12 91 GLU A C 1
ATOM 762 O O . GLU A 1 91 ? -10.232 2.402 0.028 1.00 89.12 91 GLU A O 1
ATOM 767 N N . MET A 1 92 ? -10.343 1.919 2.216 1.00 91.44 92 MET A N 1
A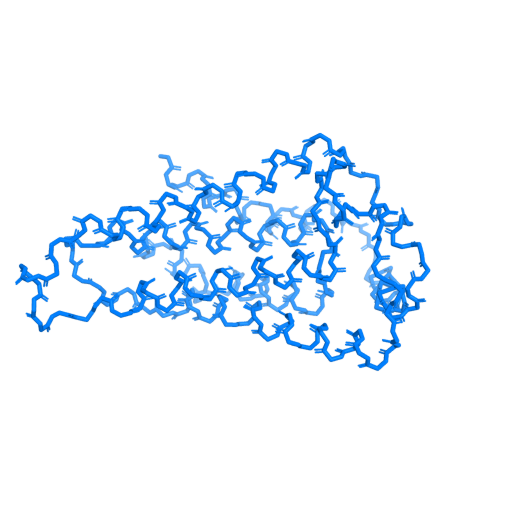TOM 768 C CA . MET A 1 92 ? -8.962 1.468 2.341 1.00 91.44 92 MET A CA 1
ATOM 769 C C . MET A 1 92 ? -8.692 0.161 1.591 1.00 91.44 92 MET A C 1
ATOM 771 O O . MET A 1 92 ? -7.713 0.089 0.850 1.00 91.44 92 MET A O 1
ATOM 775 N N . ILE A 1 93 ? -9.558 -0.845 1.739 1.00 94.44 93 ILE A N 1
ATOM 776 C CA . ILE A 1 93 ? -9.466 -2.114 0.999 1.00 94.44 93 ILE A CA 1
ATOM 777 C C . ILE A 1 93 ? -9.542 -1.856 -0.512 1.00 94.44 93 ILE A C 1
ATOM 779 O O . ILE A 1 93 ? -8.694 -2.326 -1.272 1.00 94.44 93 ILE A O 1
ATOM 783 N N . VAL A 1 94 ? -10.518 -1.056 -0.952 1.00 94.50 94 VAL A N 1
ATOM 784 C C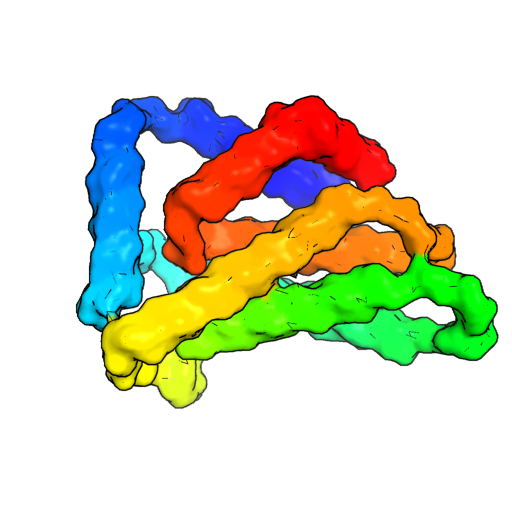A . VAL A 1 94 ? -10.701 -0.702 -2.367 1.00 94.50 94 VAL A CA 1
ATOM 785 C C . VAL A 1 94 ? -9.475 0.031 -2.916 1.00 94.50 94 VAL A C 1
ATOM 787 O O . VAL A 1 94 ? -8.987 -0.322 -3.992 1.00 94.50 94 VAL A O 1
ATOM 790 N N . GLY A 1 95 ? -8.942 1.008 -2.177 1.00 95.38 95 GLY A N 1
ATOM 791 C CA . GLY A 1 95 ? -7.739 1.748 -2.567 1.00 95.38 95 GLY A CA 1
ATOM 792 C C . GLY A 1 95 ? -6.503 0.851 -2.684 1.00 95.38 95 GLY A C 1
ATOM 793 O O . GLY A 1 95 ? -5.767 0.937 -3.667 1.00 95.38 95 GLY A O 1
ATOM 794 N N . LEU A 1 96 ? -6.306 -0.062 -1.727 1.00 96.25 96 LEU A N 1
ATOM 795 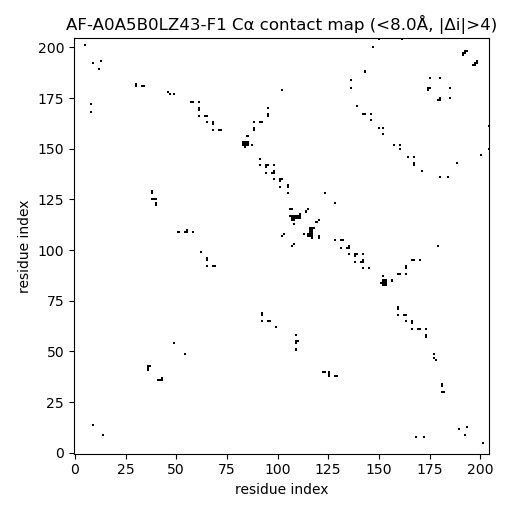C CA . LEU A 1 96 ? -5.209 -1.036 -1.747 1.00 96.25 96 LEU A CA 1
ATOM 796 C C . LEU A 1 96 ? -5.282 -1.943 -2.977 1.00 96.25 96 LEU A C 1
ATOM 798 O O . LEU A 1 96 ? -4.314 -2.028 -3.732 1.00 96.25 96 LEU A O 1
ATOM 802 N N . ASN A 1 97 ? -6.446 -2.539 -3.236 1.00 96.19 97 ASN A N 1
ATOM 803 C CA . ASN A 1 97 ? -6.656 -3.388 -4.407 1.00 96.19 97 ASN A CA 1
ATOM 804 C C . ASN A 1 97 ? -6.477 -2.624 -5.722 1.00 96.19 97 ASN A C 1
ATOM 806 O O . ASN A 1 97 ? -5.868 -3.135 -6.662 1.00 96.19 97 ASN A O 1
ATOM 810 N N . SER A 1 98 ? -6.983 -1.390 -5.798 1.00 95.38 98 SER A N 1
ATOM 811 C CA . SER A 1 98 ? -6.792 -0.509 -6.956 1.00 95.38 98 SER A CA 1
ATOM 812 C C . SER A 1 98 ? -5.305 -0.280 -7.236 1.00 95.38 98 SER A C 1
ATOM 814 O O . SER A 1 98 ? -4.868 -0.444 -8.378 1.00 95.38 98 SER A O 1
ATOM 816 N N . CYS A 1 99 ? -4.523 0.032 -6.200 1.00 95.81 99 CYS A N 1
ATOM 817 C CA . CYS A 1 99 ? -3.083 0.247 -6.305 1.00 95.81 99 CYS A CA 1
ATOM 818 C C . CYS A 1 99 ? -2.345 -1.037 -6.715 1.00 95.81 99 CYS A C 1
ATOM 820 O O . CYS A 1 99 ? -1.588 -1.039 -7.685 1.00 95.81 99 CYS A O 1
ATOM 822 N N . HIS A 1 100 ? -2.626 -2.168 -6.062 1.00 93.88 100 HIS A N 1
ATOM 823 C CA . HIS A 1 100 ? -1.997 -3.460 -6.372 1.00 93.88 100 HIS A CA 1
ATOM 824 C C . HIS A 1 100 ? -2.287 -3.931 -7.795 1.00 93.88 100 HIS A C 1
ATOM 826 O O . HIS A 1 100 ? -1.382 -4.403 -8.485 1.00 93.88 100 HIS A O 1
ATOM 832 N N . ASN A 1 101 ? -3.521 -3.749 -8.268 1.00 91.38 101 ASN A N 1
ATOM 833 C CA . ASN A 1 101 ? -3.897 -4.069 -9.641 1.00 91.38 101 ASN A CA 1
ATOM 834 C C . ASN A 1 101 ? -3.132 -3.219 -10.655 1.00 91.38 101 ASN A C 1
ATOM 836 O O . ASN A 1 101 ? -2.728 -3.742 -11.691 1.00 91.38 101 ASN A O 1
ATOM 840 N N . LYS A 1 102 ? -2.889 -1.938 -10.359 1.00 91.12 102 LYS A N 1
ATOM 841 C CA . LYS A 1 102 ? -2.090 -1.063 -11.226 1.00 91.12 102 LYS A CA 1
ATOM 842 C C . LYS A 1 102 ? -0.611 -1.436 -11.212 1.00 91.12 102 LYS A C 1
ATOM 844 O O . LYS A 1 102 ? -0.010 -1.492 -12.283 1.00 91.12 102 LYS A O 1
ATOM 849 N N . ILE A 1 103 ? -0.058 -1.811 -10.053 1.00 89.56 103 ILE A N 1
ATOM 850 C CA . ILE A 1 103 ? 1.302 -2.368 -9.978 1.00 89.56 103 ILE A CA 1
ATOM 851 C C . ILE A 1 103 ? 1.402 -3.610 -10.870 1.00 89.56 103 ILE A C 1
ATOM 853 O O . ILE A 1 103 ? 2.283 -3.700 -11.723 1.00 89.56 103 ILE A O 1
ATOM 857 N N . HIS A 1 104 ? 0.460 -4.544 -10.721 1.00 85.62 104 HIS A N 1
ATOM 858 C CA . HIS A 1 104 ? 0.401 -5.751 -11.539 1.00 85.62 104 HIS A CA 1
ATOM 859 C C . HIS A 1 104 ? 0.245 -5.440 -13.034 1.00 85.62 104 HIS A C 1
ATOM 861 O O . HIS A 1 104 ? 0.879 -6.084 -13.862 1.00 85.62 104 HIS A O 1
ATOM 867 N N . HIS A 1 105 ? -0.581 -4.463 -13.394 1.00 83.56 105 HIS A N 1
ATOM 868 C CA . HIS A 1 105 ? -0.865 -4.127 -14.784 1.00 83.56 105 HIS A CA 1
ATOM 869 C C . HIS A 1 105 ? 0.336 -3.505 -15.508 1.00 83.56 105 HIS A C 1
ATOM 871 O O . HIS A 1 105 ? 0.627 -3.874 -16.644 1.00 83.56 105 HIS A O 1
ATOM 877 N N . ILE A 1 106 ? 1.038 -2.584 -14.842 1.00 80.50 106 ILE A N 1
ATOM 878 C CA . ILE A 1 106 ? 2.150 -1.819 -15.423 1.00 80.50 106 ILE A CA 1
ATOM 879 C C . ILE A 1 106 ? 3.455 -2.609 -15.341 1.00 80.50 106 ILE A C 1
ATOM 881 O O . ILE A 1 106 ? 4.209 -2.702 -16.312 1.00 80.50 106 ILE A O 1
ATOM 885 N N . PHE A 1 107 ? 3.734 -3.192 -14.175 1.00 79.19 107 PHE A N 1
ATOM 886 C CA . PHE A 1 107 ? 5.018 -3.830 -13.902 1.00 79.19 107 PHE A CA 1
ATOM 887 C C . PHE A 1 107 ? 4.970 -5.354 -14.059 1.00 79.19 107 PHE A C 1
ATOM 889 O O . PHE A 1 107 ? 6.018 -5.949 -14.300 1.00 79.19 107 PHE A O 1
ATOM 896 N N . GLY A 1 108 ? 3.785 -5.973 -14.005 1.00 77.75 108 GLY A N 1
ATOM 897 C CA . GLY A 1 108 ? 3.581 -7.427 -14.002 1.00 77.75 108 GLY A CA 1
ATOM 898 C C . GLY A 1 108 ? 3.610 -8.017 -12.587 1.00 77.75 108 GLY A C 1
ATOM 899 O O . GLY A 1 108 ? 3.732 -7.290 -11.598 1.00 77.75 108 GLY A O 1
ATOM 900 N N . THR A 1 109 ? 3.571 -9.349 -12.464 1.00 73.62 109 THR A N 1
ATOM 901 C CA . THR A 1 109 ? 3.922 -10.020 -11.193 1.00 73.62 109 THR A CA 1
ATOM 902 C C . THR A 1 109 ? 5.356 -10.557 -11.211 1.00 73.62 109 THR A C 1
ATOM 904 O O . THR A 1 109 ? 5.807 -11.052 -12.248 1.00 73.62 109 THR A O 1
ATOM 907 N N . PRO A 1 110 ? 6.050 -10.586 -10.056 1.00 68.19 110 PRO A N 1
ATOM 908 C CA . PRO A 1 110 ? 7.315 -11.311 -9.909 1.00 68.19 110 PRO A CA 1
ATOM 909 C C . PRO A 1 110 ? 7.130 -12.844 -9.968 1.00 68.19 110 PRO A C 1
ATOM 911 O O . PRO A 1 110 ? 8.021 -13.602 -9.584 1.00 68.19 110 PRO A O 1
ATOM 914 N N . ASP A 1 111 ? 5.962 -13.333 -10.403 1.00 66.38 111 ASP A N 1
ATOM 915 C CA . ASP A 1 111 ? 5.720 -14.745 -10.643 1.00 66.38 111 ASP A CA 1
ATOM 916 C C . ASP A 1 111 ? 5.994 -15.098 -12.111 1.00 66.38 111 ASP A C 1
ATOM 918 O O . ASP A 1 111 ? 5.159 -14.894 -12.999 1.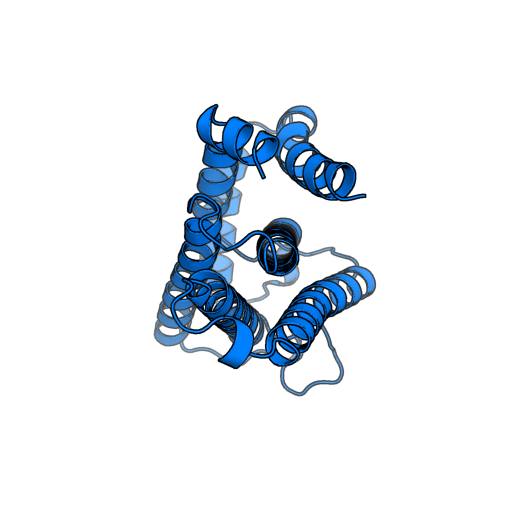00 66.38 111 ASP A O 1
ATOM 922 N N . HIS A 1 112 ? 7.189 -15.647 -12.349 1.00 57.25 112 HIS A N 1
ATOM 923 C CA . HIS A 1 112 ? 7.688 -16.068 -13.664 1.00 57.25 112 HIS A CA 1
ATOM 924 C C . HIS A 1 112 ? 6.814 -17.124 -14.368 1.00 57.25 112 HIS A C 1
ATOM 926 O O . HIS A 1 112 ? 6.971 -17.352 -15.565 1.00 57.25 112 HIS A O 1
ATOM 932 N N . GLU A 1 113 ? 5.883 -17.755 -13.649 1.00 54.06 113 GLU A N 1
ATOM 933 C CA . GLU A 1 113 ? 4.979 -18.782 -14.180 1.00 54.06 113 GLU A CA 1
ATOM 934 C C . GLU A 1 113 ? 3.708 -18.202 -14.826 1.00 54.06 113 GLU A C 1
ATOM 936 O O . GLU A 1 113 ? 2.973 -18.920 -15.503 1.00 54.06 113 GLU A O 1
ATOM 941 N N . THR A 1 114 ? 3.437 -16.903 -14.656 1.00 53.66 114 THR A N 1
ATOM 942 C CA . THR A 1 114 ? 2.228 -16.266 -15.198 1.00 53.66 114 THR A CA 1
ATOM 943 C C . THR A 1 114 ? 2.458 -15.671 -16.591 1.00 53.66 114 THR A C 1
ATOM 945 O O . THR A 1 114 ? 3.563 -15.264 -16.950 1.00 53.66 114 THR A O 1
ATOM 948 N N . ASN A 1 115 ? 1.397 -15.579 -17.403 1.00 48.31 115 ASN A N 1
ATOM 949 C CA . ASN A 1 115 ? 1.455 -14.895 -18.706 1.00 48.31 115 ASN A CA 1
ATOM 950 C C . ASN A 1 115 ? 1.733 -13.383 -18.589 1.00 48.31 115 ASN A C 1
ATOM 952 O O . ASN A 1 115 ? 2.113 -12.779 -19.584 1.00 48.31 115 ASN A O 1
ATOM 956 N N . ASN A 1 116 ? 1.615 -12.821 -17.380 1.00 52.03 116 ASN A N 1
ATOM 957 C CA . ASN A 1 116 ? 1.935 -11.435 -17.032 1.00 52.03 116 ASN A CA 1
ATOM 958 C C . ASN A 1 116 ? 3.188 -11.357 -16.137 1.00 52.03 116 ASN A C 1
ATOM 960 O O . ASN A 1 116 ? 3.282 -10.498 -15.250 1.00 52.03 116 ASN A O 1
ATOM 964 N N . SER A 1 117 ? 4.129 -12.293 -16.307 1.00 56.31 117 SER A N 1
ATOM 965 C CA . SER A 1 117 ? 5.420 -12.202 -15.633 1.00 56.31 117 SER A CA 1
ATOM 966 C C . SER A 1 117 ? 6.180 -10.971 -16.115 1.00 56.31 117 SER A C 1
ATOM 968 O O . SER A 1 117 ? 5.996 -10.493 -17.237 1.00 56.31 117 SER A O 1
ATOM 970 N N . TRP A 1 118 ? 7.073 -10.470 -15.271 1.00 60.09 118 TRP A N 1
ATOM 971 C CA . TRP A 1 118 ? 7.909 -9.303 -15.570 1.00 60.09 118 TRP A CA 1
ATOM 972 C C . TRP A 1 118 ? 8.719 -9.425 -16.868 1.00 60.09 118 TRP A C 1
ATOM 974 O O . TRP A 1 118 ? 9.061 -8.414 -17.478 1.00 60.09 118 TRP A O 1
ATOM 984 N N . ASP A 1 119 ? 8.969 -10.655 -17.314 1.00 54.12 119 ASP A N 1
ATOM 985 C CA . ASP A 1 119 ? 9.721 -10.973 -18.529 1.00 54.12 119 ASP A CA 1
ATOM 986 C C . ASP A 1 119 ? 8.859 -10.918 -19.805 1.00 54.12 119 ASP A C 1
ATOM 988 O O . ASP A 1 119 ? 9.385 -10.996 -20.914 1.00 54.12 119 ASP A O 1
ATOM 992 N N . LYS A 1 120 ? 7.531 -10.806 -19.660 1.00 55.09 120 LYS A N 1
ATOM 993 C CA . LYS A 1 120 ? 6.528 -10.842 -20.738 1.00 55.09 120 LYS A CA 1
ATOM 994 C C . LYS A 1 120 ? 5.647 -9.592 -20.732 1.00 55.09 120 LYS A C 1
ATOM 996 O O . LYS A 1 120 ? 4.427 -9.679 -20.874 1.00 55.09 120 LYS A O 1
ATOM 1001 N N . LYS A 1 121 ? 6.254 -8.419 -20.530 1.00 57.84 121 LYS A N 1
ATOM 1002 C CA . LYS A 1 121 ? 5.506 -7.158 -20.487 1.00 57.84 121 LYS A CA 1
ATOM 1003 C C . LYS A 1 121 ? 4.751 -6.902 -21.797 1.00 57.84 121 LYS A C 1
ATOM 1005 O O . LYS A 1 121 ? 5.278 -7.203 -22.872 1.00 57.84 121 LYS A O 1
ATOM 1010 N N . PRO A 1 122 ? 3.547 -6.311 -21.726 1.00 58.09 122 PRO A N 1
ATOM 1011 C CA . PRO A 1 122 ? 2.874 -5.802 -22.910 1.00 58.09 122 PRO A CA 1
ATOM 1012 C C . PRO A 1 122 ? 3.765 -4.764 -23.601 1.00 58.09 122 PRO A C 1
ATOM 1014 O O . PRO A 1 122 ? 4.379 -3.929 -22.936 1.00 58.09 122 PRO A O 1
ATOM 1017 N N . GLN A 1 123 ? 3.831 -4.797 -24.933 1.00 65.12 123 GLN A N 1
ATOM 1018 C CA . GLN A 1 123 ? 4.347 -3.658 -25.689 1.00 65.12 123 GLN A CA 1
ATOM 1019 C C . GLN A 1 123 ? 3.313 -2.540 -25.584 1.00 65.12 123 GLN A C 1
ATOM 1021 O O . GLN A 1 123 ? 2.274 -2.579 -26.244 1.00 65.12 123 GLN A O 1
ATOM 1026 N N . TRP A 1 124 ? 3.567 -1.592 -24.689 1.00 69.31 124 TRP A N 1
ATOM 1027 C CA . TRP A 1 124 ? 2.701 -0.443 -24.497 1.00 69.31 124 TRP A CA 1
ATOM 1028 C C . TRP A 1 124 ? 2.987 0.615 -25.557 1.00 69.31 124 TRP A C 1
ATOM 1030 O O . TRP A 1 124 ? 4.139 0.964 -25.807 1.00 69.31 124 TRP A O 1
ATOM 1040 N N . ASP A 1 125 ? 1.925 1.164 -26.138 1.00 80.62 125 ASP A N 1
ATOM 1041 C CA . ASP A 1 125 ? 2.015 2.474 -26.771 1.00 80.62 125 ASP A CA 1
ATOM 1042 C C . ASP A 1 125 ? 2.388 3.517 -25.701 1.00 80.62 125 ASP A C 1
ATOM 1044 O O . ASP A 1 125 ? 1.881 3.466 -24.576 1.00 80.62 125 ASP A O 1
ATOM 1048 N N . SER A 1 126 ? 3.284 4.450 -26.030 1.00 77.38 126 SER A N 1
ATOM 1049 C CA . SER A 1 126 ? 3.835 5.404 -25.057 1.00 77.38 126 SER A CA 1
ATOM 1050 C C . SER A 1 126 ? 2.764 6.295 -24.426 1.00 77.38 126 SER A C 1
ATOM 1052 O O . SER A 1 126 ? 2.870 6.652 -23.252 1.00 77.38 126 SER A O 1
ATOM 1054 N N . HIS A 1 127 ? 1.700 6.610 -25.166 1.00 80.88 127 HIS A N 1
ATOM 1055 C CA . HIS A 1 127 ? 0.595 7.420 -24.670 1.00 80.88 127 HIS A CA 1
ATOM 1056 C C . HIS A 1 127 ? -0.306 6.624 -23.718 1.00 80.88 127 HIS A C 1
ATOM 1058 O O . HIS A 1 127 ? -0.813 7.167 -22.734 1.00 80.88 127 HIS A O 1
ATOM 1064 N N . VAL A 1 128 ? -0.478 5.327 -23.990 1.00 80.00 128 VAL A N 1
ATOM 1065 C CA . VAL A 1 128 ? -1.209 4.402 -23.113 1.00 80.00 128 VAL A CA 1
ATOM 1066 C C . VAL A 1 128 ? -0.429 4.159 -21.820 1.00 80.00 128 VAL A C 1
ATOM 1068 O O . VAL A 1 128 ? -1.018 4.180 -20.742 1.00 80.00 128 VAL A O 1
ATOM 1071 N N . LEU A 1 129 ? 0.896 3.998 -21.907 1.00 82.12 129 LEU A N 1
ATOM 1072 C CA . LEU A 1 129 ? 1.755 3.826 -20.735 1.00 82.12 129 LEU A CA 1
ATOM 1073 C C . LEU A 1 129 ? 1.753 5.062 -19.832 1.00 82.12 129 LEU A C 1
ATOM 1075 O O . LEU A 1 129 ? 1.626 4.922 -18.620 1.00 82.12 129 LEU A O 1
ATOM 1079 N N . ALA A 1 130 ? 1.844 6.261 -20.414 1.00 82.25 130 ALA A N 1
ATOM 1080 C CA . ALA A 1 130 ? 1.779 7.508 -19.657 1.00 82.25 130 ALA A CA 1
ATOM 1081 C C . ALA A 1 130 ? 0.455 7.633 -18.883 1.00 82.25 130 ALA A C 1
ATOM 1083 O O . ALA A 1 130 ? 0.470 7.896 -17.685 1.00 82.25 130 ALA A O 1
ATOM 1084 N N . SER A 1 131 ? -0.677 7.344 -19.534 1.00 86.00 131 SER A N 1
ATOM 1085 C CA . SER A 1 131 ? -1.987 7.354 -18.869 1.00 86.00 131 SER A CA 1
ATOM 1086 C C . SER A 1 131 ? -2.077 6.324 -17.740 1.00 86.00 131 SER A C 1
ATOM 1088 O O . SER A 1 131 ? -2.625 6.620 -16.682 1.00 86.00 131 SER A O 1
ATOM 1090 N N . ALA A 1 132 ? -1.541 5.117 -17.944 1.00 86.12 132 ALA A N 1
ATOM 1091 C CA . ALA A 1 132 ? -1.538 4.084 -16.912 1.00 86.12 132 ALA A CA 1
ATOM 1092 C C . ALA A 1 132 ? -0.667 4.480 -15.706 1.00 86.12 132 ALA A C 1
ATOM 1094 O O . ALA A 1 132 ? -1.049 4.225 -14.563 1.00 86.12 132 ALA A O 1
ATOM 1095 N N . LEU A 1 133 ? 0.483 5.118 -15.951 1.00 87.50 133 LEU A N 1
ATOM 1096 C CA . LEU A 1 133 ? 1.358 5.645 -14.902 1.00 87.50 133 LEU A CA 1
ATOM 1097 C C . LEU A 1 133 ? 0.680 6.766 -14.107 1.00 87.50 133 LEU A C 1
ATOM 1099 O O . LEU A 1 133 ? 0.753 6.743 -12.881 1.00 87.50 133 LEU A O 1
ATOM 1103 N N . ASP A 1 134 ? -0.038 7.678 -14.765 1.00 89.69 134 ASP A N 1
ATOM 1104 C CA . ASP A 1 134 ? -0.805 8.729 -14.084 1.00 89.69 134 ASP A CA 1
ATOM 1105 C C . ASP A 1 134 ? -1.888 8.136 -13.168 1.00 89.69 134 ASP A C 1
ATOM 1107 O O . ASP A 1 134 ? -1.985 8.500 -11.991 1.00 89.69 134 ASP A O 1
ATOM 1111 N N . ASP A 1 135 ? -2.649 7.155 -13.662 1.00 91.75 135 ASP A N 1
ATOM 1112 C CA . ASP A 1 135 ? -3.650 6.43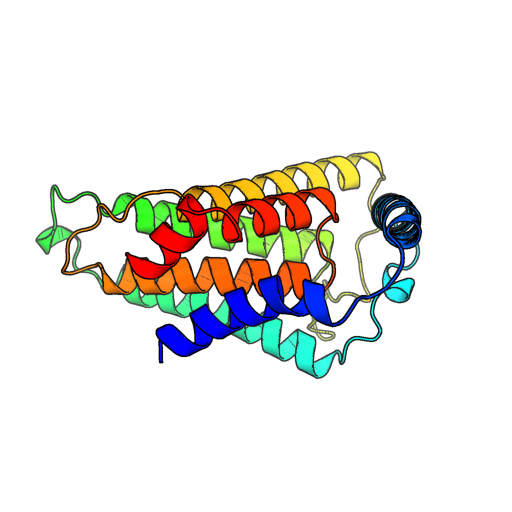6 -12.865 1.00 91.75 135 ASP A CA 1
ATOM 1113 C C . ASP A 1 135 ? -3.013 5.706 -11.669 1.00 91.75 135 ASP A C 1
ATOM 1115 O O . ASP A 1 135 ? -3.592 5.614 -10.579 1.00 91.75 135 ASP A O 1
ATOM 1119 N N . TYR A 1 136 ? -1.811 5.162 -11.856 1.00 93.56 136 TYR A N 1
ATOM 1120 C CA . TYR A 1 136 ? -1.048 4.497 -10.805 1.00 93.56 136 TYR A CA 1
ATOM 1121 C C . TYR A 1 136 ? -0.543 5.475 -9.748 1.00 93.56 136 TYR A C 1
ATOM 1123 O O . TYR A 1 136 ? -0.759 5.236 -8.556 1.00 93.56 136 TYR A O 1
ATOM 1131 N N . HIS A 1 137 ? 0.031 6.602 -10.153 1.00 93.00 137 HIS A N 1
ATOM 1132 C CA . HIS A 1 137 ? 0.428 7.667 -9.238 1.00 93.00 137 HIS A CA 1
ATOM 1133 C C . HIS A 1 137 ? -0.772 8.184 -8.440 1.00 93.00 137 HIS A C 1
ATOM 1135 O O . HIS A 1 137 ? -0.683 8.318 -7.217 1.00 93.00 137 HIS A O 1
ATOM 1141 N N . GLY A 1 138 ? -1.925 8.363 -9.093 1.00 94.31 138 GLY A N 1
ATOM 1142 C CA . GLY A 1 138 ? -3.191 8.671 -8.426 1.00 94.31 138 GLY A CA 1
ATOM 1143 C C . GLY A 1 138 ? -3.532 7.663 -7.325 1.00 94.31 138 GLY A C 1
ATOM 1144 O O . GLY A 1 138 ? -3.806 8.056 -6.192 1.00 94.31 138 GLY A O 1
ATOM 1145 N N . SER A 1 139 ? -3.411 6.363 -7.607 1.00 96.38 139 SER A N 1
ATOM 1146 C CA . SER A 1 139 ? -3.696 5.317 -6.614 1.00 96.38 139 SER A CA 1
ATOM 1147 C C . SER A 1 139 ? -2.725 5.297 -5.424 1.00 96.38 139 SER A C 1
ATOM 1149 O O . SER A 1 139 ? -3.140 4.987 -4.306 1.00 96.38 139 SER A O 1
ATOM 1151 N N . ILE A 1 140 ? -1.452 5.674 -5.621 1.00 94.50 140 ILE A N 1
ATOM 1152 C CA . ILE A 1 140 ? -0.494 5.852 -4.516 1.00 94.50 140 ILE A CA 1
ATOM 1153 C C . ILE A 1 140 ? -0.958 6.997 -3.613 1.00 94.50 140 ILE A C 1
ATOM 1155 O O . ILE A 1 140 ? -0.968 6.865 -2.385 1.00 94.50 140 ILE A O 1
ATOM 1159 N N . TRP A 1 141 ? -1.373 8.114 -4.212 1.00 94.12 141 TRP A N 1
ATOM 1160 C CA . TRP A 1 141 ? -1.866 9.265 -3.463 1.00 94.12 141 TRP A CA 1
ATOM 1161 C C . TRP A 1 141 ? -3.153 8.969 -2.704 1.00 94.12 141 TRP A C 1
ATOM 1163 O O . TRP A 1 141 ? -3.286 9.407 -1.561 1.00 94.12 141 TRP A O 1
ATOM 1173 N N . GLU A 1 142 ? -4.064 8.192 -3.286 1.00 93.50 142 GLU A N 1
ATOM 1174 C CA . GLU A 1 142 ? -5.284 7.735 -2.619 1.00 93.50 142 GLU A CA 1
ATOM 1175 C C . GLU A 1 142 ? -4.955 6.959 -1.339 1.00 93.50 142 GLU A C 1
ATOM 1177 O O . GLU A 1 142 ? -5.377 7.369 -0.253 1.00 93.50 142 GLU A O 1
ATOM 1182 N N . ILE A 1 143 ? -4.130 5.906 -1.421 1.00 93.81 143 ILE A N 1
ATOM 1183 C CA . ILE A 1 143 ? -3.773 5.108 -0.235 1.00 93.81 143 ILE A CA 1
ATOM 1184 C C . ILE A 1 143 ? -2.965 5.915 0.786 1.00 93.81 143 ILE A C 1
ATOM 1186 O O . ILE A 1 143 ? -3.155 5.766 1.993 1.00 93.81 143 ILE A O 1
ATOM 1190 N N . PHE A 1 144 ? -2.106 6.827 0.329 1.00 90.69 144 PHE A N 1
ATOM 1191 C CA . PHE A 1 144 ? -1.351 7.704 1.216 1.00 90.69 144 PHE A CA 1
ATOM 1192 C C . PHE A 1 144 ? -2.246 8.727 1.927 1.00 90.69 144 PHE A C 1
ATOM 1194 O O . PHE A 1 144 ? -2.027 9.039 3.0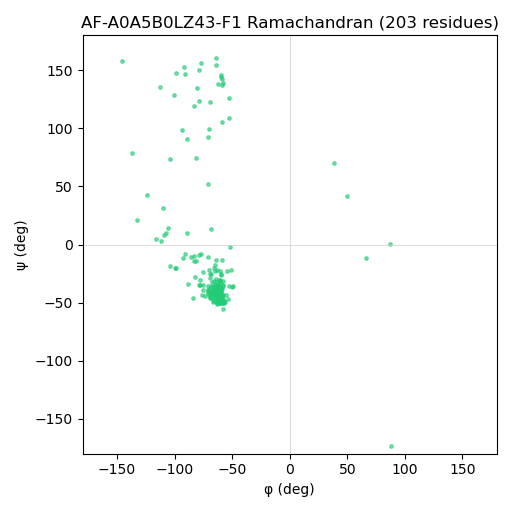99 1.00 90.69 144 PHE A O 1
ATOM 1201 N N . SER A 1 145 ? -3.280 9.235 1.255 1.00 89.25 145 SER A N 1
ATOM 1202 C CA . SER A 1 145 ? -4.227 10.179 1.851 1.00 89.25 145 SER A CA 1
ATOM 1203 C C . SER A 1 145 ? -5.005 9.556 3.011 1.00 89.25 145 SER A C 1
ATOM 1205 O O . SER A 1 145 ? -5.263 10.240 4.002 1.00 89.25 145 SER A O 1
ATOM 1207 N N . ILE A 1 146 ? -5.282 8.248 2.945 1.00 86.69 146 ILE A N 1
ATOM 1208 C CA . ILE A 1 146 ? -5.962 7.505 4.009 1.00 86.69 146 ILE A CA 1
ATOM 1209 C C . ILE A 1 146 ? -5.137 7.493 5.299 1.00 86.69 146 ILE A C 1
ATOM 1211 O O . ILE A 1 146 ? -5.710 7.626 6.380 1.00 86.69 146 ILE A O 1
ATOM 1215 N N . LEU A 1 147 ? -3.800 7.426 5.210 1.00 81.50 147 LEU A N 1
ATOM 1216 C CA . LEU A 1 147 ? -2.937 7.534 6.394 1.00 81.50 147 LEU A CA 1
ATOM 1217 C C . LEU A 1 147 ? -3.174 8.850 7.140 1.00 81.50 147 LEU A C 1
ATOM 1219 O O . LEU A 1 147 ? -3.081 8.890 8.356 1.00 81.50 147 LEU A O 1
ATOM 1223 N N . LYS A 1 148 ? -3.527 9.929 6.443 1.00 78.31 148 LYS A N 1
ATOM 1224 C CA . LYS A 1 148 ? -3.734 11.247 7.059 1.00 78.31 148 LYS A CA 1
ATOM 1225 C C . LYS A 1 148 ? -5.091 11.382 7.750 1.00 78.31 148 LYS A C 1
ATOM 1227 O O . LYS A 1 148 ? -5.330 12.380 8.428 1.00 78.31 148 LYS A O 1
ATOM 1232 N N . ILE A 1 149 ? -5.994 10.416 7.578 1.00 78.81 149 ILE A N 1
ATOM 1233 C CA . ILE A 1 149 ? -7.330 10.457 8.169 1.00 78.81 149 ILE A CA 1
ATOM 1234 C C . ILE A 1 149 ? -7.227 10.058 9.650 1.00 78.81 149 ILE A C 1
ATOM 1236 O O . ILE A 1 149 ? -6.762 8.959 9.957 1.00 78.81 149 ILE A O 1
ATOM 1240 N N . PRO A 1 150 ? -7.695 10.899 10.594 1.00 75.19 150 PRO A N 1
ATOM 1241 C CA . PRO A 1 150 ? -7.772 10.506 11.994 1.00 75.19 150 PRO A CA 1
ATOM 1242 C C . PRO A 1 150 ? -8.649 9.265 12.153 1.00 75.19 150 PRO A C 1
ATOM 1244 O O . PRO A 1 150 ? -9.734 9.200 11.568 1.00 75.19 150 PRO A O 1
ATOM 1247 N N . CYS A 1 151 ? -8.219 8.311 12.980 1.00 75.81 151 CYS A N 1
ATOM 1248 C CA . CYS A 1 151 ? -9.014 7.125 13.270 1.00 75.81 151 CYS A CA 1
ATOM 1249 C C . CYS A 1 151 ? -10.366 7.528 13.882 1.00 75.81 151 CYS A C 1
ATOM 1251 O O . CYS A 1 151 ? -10.456 7.911 15.047 1.00 75.81 151 CYS A O 1
ATOM 1253 N N . LYS A 1 152 ? -11.430 7.430 13.082 1.00 75.19 152 LYS A N 1
ATOM 1254 C CA . LYS A 1 152 ? -12.820 7.697 13.492 1.00 75.19 152 LYS A CA 1
ATOM 1255 C C . LYS A 1 152 ? -13.661 6.424 13.564 1.00 75.19 152 LYS A C 1
ATOM 1257 O O . LYS A 1 152 ? -14.879 6.502 13.716 1.00 75.19 152 LYS A O 1
ATOM 1262 N N . VAL A 1 153 ? -13.025 5.259 13.433 1.00 77.00 153 VAL A N 1
ATOM 1263 C CA . VAL A 1 153 ? -13.736 3.984 13.463 1.00 77.00 153 VAL A CA 1
ATOM 1264 C C . VAL A 1 153 ? -14.074 3.576 14.903 1.00 77.00 153 VAL A C 1
ATOM 1266 O O . VAL A 1 153 ? -13.343 3.908 15.840 1.00 77.00 153 VAL A O 1
ATOM 1269 N N . PRO A 1 154 ? -15.171 2.834 15.114 1.00 79.12 154 PRO A N 1
ATOM 1270 C CA . PRO A 1 154 ? -15.507 2.294 16.427 1.00 79.12 154 PRO A CA 1
ATOM 1271 C C . PRO A 1 154 ? -14.414 1.371 16.980 1.00 79.12 154 PRO A C 1
ATOM 1273 O O . PRO A 1 154 ? -13.848 0.569 16.241 1.00 79.12 154 PRO A O 1
ATOM 1276 N N . THR A 1 155 ? -14.213 1.375 18.303 1.00 80.31 155 THR A N 1
ATOM 1277 C CA . THR A 1 155 ? -13.214 0.531 18.994 1.00 80.31 155 THR A CA 1
ATOM 1278 C C . THR A 1 155 ? -13.293 -0.948 18.609 1.00 80.31 155 THR A C 1
ATOM 1280 O O . THR A 1 155 ? -12.269 -1.609 18.475 1.00 80.31 155 THR A O 1
ATOM 1283 N N . ILE A 1 156 ? -14.501 -1.468 18.380 1.00 77.25 156 ILE A N 1
ATOM 1284 C CA . ILE A 1 156 ? -14.718 -2.874 18.023 1.00 77.25 156 ILE A CA 1
ATOM 1285 C C . ILE A 1 156 ? -14.098 -3.270 16.674 1.00 77.25 156 ILE A C 1
ATOM 1287 O O . ILE A 1 156 ? -13.646 -4.399 16.538 1.00 77.25 156 ILE A O 1
ATOM 1291 N N . VAL A 1 157 ? -13.988 -2.341 15.718 1.00 81.00 157 VAL A N 1
ATOM 1292 C CA . VAL A 1 157 ? -13.342 -2.555 14.406 1.00 81.00 157 VAL A CA 1
ATOM 1293 C C . VAL A 1 157 ? -11.988 -1.846 14.301 1.00 81.00 157 VAL A C 1
ATOM 1295 O O . VAL A 1 157 ? -11.388 -1.783 13.232 1.00 81.00 157 VAL A O 1
ATOM 1298 N N . HIS A 1 158 ? -11.467 -1.324 15.415 1.00 82.50 158 HIS A N 1
ATOM 1299 C CA . HIS A 1 158 ? -10.179 -0.631 15.442 1.00 82.50 158 HIS A CA 1
ATOM 1300 C C . HIS A 1 158 ? -9.022 -1.528 14.982 1.00 82.50 158 HIS A C 1
ATOM 1302 O O . HIS A 1 158 ? -8.087 -1.063 14.338 1.00 82.50 158 HIS A O 1
ATOM 1308 N N . HIS A 1 159 ? -9.104 -2.830 15.260 1.00 83.00 159 HIS A N 1
ATOM 1309 C CA . HIS A 1 159 ? -8.117 -3.802 14.798 1.00 83.00 159 HIS A CA 1
ATOM 1310 C C . HIS A 1 159 ? -8.029 -3.866 13.263 1.00 83.00 159 HIS A C 1
ATOM 1312 O O . HIS A 1 159 ? -6.923 -3.957 12.739 1.00 83.00 159 HIS A O 1
ATOM 1318 N N . LEU A 1 160 ? -9.154 -3.730 12.551 1.00 87.25 160 LEU A N 1
ATOM 1319 C CA . LEU A 1 160 ? -9.191 -3.691 11.085 1.00 87.25 160 LEU A CA 1
ATOM 1320 C C . LEU A 1 160 ? -8.608 -2.397 10.535 1.00 87.25 160 LEU A C 1
ATOM 1322 O O . LEU A 1 160 ? -7.866 -2.428 9.561 1.00 87.25 160 LEU A O 1
ATOM 1326 N N . TRP A 1 161 ? -8.882 -1.267 11.193 1.00 86.50 161 TRP A N 1
ATOM 1327 C CA . TRP A 1 161 ? -8.230 -0.003 10.854 1.00 86.50 161 TRP A CA 1
ATOM 1328 C C . TRP A 1 161 ? -6.710 -0.126 10.964 1.00 86.50 161 TRP A C 1
ATOM 1330 O O . TRP A 1 161 ? -5.991 0.172 10.017 1.00 86.50 161 TRP A O 1
ATOM 1340 N N . VAL A 1 162 ? -6.209 -0.650 12.085 1.00 84.31 162 VAL A N 1
ATOM 1341 C CA . VAL A 1 162 ? -4.770 -0.878 12.277 1.00 84.31 162 VAL A CA 1
ATOM 1342 C C . VAL A 1 162 ? -4.212 -1.858 11.241 1.00 84.31 162 VAL A C 1
ATOM 1344 O O . VAL A 1 162 ? -3.123 -1.628 10.714 1.00 84.31 162 VAL A O 1
ATOM 1347 N N . ALA A 1 163 ? -4.932 -2.940 10.938 1.00 86.88 163 ALA A N 1
ATOM 1348 C CA . ALA A 1 163 ? -4.526 -3.919 9.936 1.00 86.88 163 ALA A CA 1
ATOM 1349 C C . ALA A 1 163 ? -4.432 -3.296 8.537 1.00 86.88 163 ALA A C 1
ATOM 1351 O O . ALA A 1 163 ? -3.424 -3.482 7.858 1.00 86.88 163 ALA A O 1
ATOM 1352 N N . GLY A 1 164 ? -5.409 -2.490 8.134 1.00 89.31 164 GLY A N 1
ATOM 1353 C CA . GLY A 1 164 ? -5.380 -1.830 6.838 1.00 89.31 164 GLY A CA 1
ATOM 1354 C C . GLY A 1 164 ? -4.341 -0.710 6.737 1.00 89.31 164 GLY A C 1
ATOM 1355 O O . GLY A 1 164 ? -3.659 -0.617 5.717 1.00 89.31 164 GLY A O 1
ATOM 1356 N N . ILE A 1 165 ? -4.096 0.054 7.810 1.00 87.88 165 ILE A N 1
ATOM 1357 C CA . ILE A 1 165 ? -2.950 0.977 7.863 1.00 87.88 165 ILE A CA 1
ATOM 1358 C C . ILE A 1 165 ? -1.643 0.205 7.647 1.00 87.88 165 ILE A C 1
ATOM 1360 O O . ILE A 1 165 ? -0.799 0.638 6.867 1.00 87.88 165 ILE A O 1
ATOM 1364 N N . ASN A 1 166 ? -1.480 -0.967 8.270 1.00 85.75 166 ASN A N 1
ATOM 1365 C CA . ASN A 1 166 ? -0.300 -1.800 8.027 1.00 85.75 166 ASN A CA 1
ATOM 1366 C C . ASN A 1 166 ? -0.214 -2.271 6.567 1.00 85.75 166 ASN A C 1
ATOM 1368 O O . ASN A 1 166 ? 0.886 -2.291 6.025 1.00 85.75 166 ASN A O 1
ATOM 1372 N N . CYS A 1 167 ? -1.336 -2.592 5.919 1.00 91.56 167 CYS A N 1
ATOM 1373 C CA . CYS A 1 167 ? -1.353 -2.956 4.500 1.00 91.56 167 CYS A CA 1
ATOM 1374 C C . CYS A 1 167 ? -0.897 -1.789 3.606 1.00 91.56 167 CYS A C 1
ATOM 1376 O O . CYS A 1 167 ? -0.094 -1.994 2.694 1.00 91.56 167 CYS A O 1
ATOM 1378 N N . ILE A 1 168 ? -1.334 -0.553 3.890 1.00 91.31 168 ILE A N 1
ATOM 1379 C CA . ILE A 1 168 ? -0.864 0.647 3.172 1.00 91.31 168 ILE A CA 1
ATOM 1380 C C . ILE A 1 168 ? 0.644 0.809 3.348 1.00 91.31 168 ILE A C 1
ATOM 1382 O O . ILE A 1 168 ? 1.371 0.991 2.375 1.00 91.31 168 ILE A O 1
ATOM 1386 N N . LEU A 1 169 ? 1.127 0.704 4.583 1.00 87.56 169 LEU A N 1
ATOM 1387 C CA . LEU A 1 169 ? 2.545 0.830 4.901 1.00 87.56 169 LEU A CA 1
ATOM 1388 C C . LEU A 1 169 ? 3.399 -0.249 4.215 1.00 87.56 169 LEU A C 1
ATOM 1390 O O . LEU A 1 169 ? 4.450 0.066 3.661 1.00 87.56 169 LEU A O 1
ATOM 1394 N N . GLU A 1 170 ? 2.948 -1.504 4.213 1.00 87.81 170 GLU A N 1
ATOM 1395 C CA . GLU A 1 170 ? 3.609 -2.602 3.498 1.00 87.81 170 GLU A CA 1
ATOM 1396 C C . GLU A 1 170 ? 3.633 -2.350 1.981 1.00 87.81 170 GLU A C 1
ATOM 1398 O O . GLU A 1 170 ? 4.658 -2.583 1.341 1.00 87.81 170 GLU A O 1
ATOM 1403 N N . THR A 1 171 ? 2.556 -1.789 1.425 1.00 92.88 171 THR A N 1
ATOM 1404 C CA . THR A 1 171 ? 2.464 -1.422 0.003 1.00 92.88 171 THR A CA 1
ATOM 1405 C C . THR A 1 171 ? 3.435 -0.301 -0.364 1.00 92.88 171 THR A C 1
ATOM 1407 O O . THR A 1 171 ? 4.202 -0.437 -1.313 1.00 92.88 171 THR A O 1
ATOM 1410 N N . LEU A 1 172 ? 3.468 0.787 0.411 1.00 89.62 172 LEU A N 1
ATOM 1411 C CA . LEU A 1 172 ? 4.392 1.902 0.174 1.00 89.62 172 LEU A CA 1
ATOM 1412 C C . LEU A 1 172 ? 5.858 1.469 0.317 1.00 89.62 172 LEU A C 1
ATOM 1414 O O . LEU A 1 172 ? 6.702 1.880 -0.478 1.00 89.62 172 LEU A O 1
ATOM 1418 N N . LEU A 1 173 ? 6.165 0.596 1.284 1.00 84.62 173 LEU A N 1
ATOM 1419 C CA . LEU A 1 173 ? 7.500 0.009 1.418 1.00 84.62 173 LEU A CA 1
ATOM 1420 C C . LEU A 1 173 ? 7.883 -0.840 0.211 1.00 84.62 173 LEU A C 1
ATOM 1422 O O . LEU A 1 173 ? 9.029 -0.771 -0.224 1.00 84.62 173 LEU A O 1
ATOM 1426 N N . TYR A 1 174 ? 6.954 -1.642 -0.313 1.00 86.88 174 TYR A N 1
ATOM 1427 C CA . TYR A 1 174 ? 7.192 -2.432 -1.515 1.00 86.88 174 TYR A CA 1
ATOM 1428 C C . TYR A 1 174 ? 7.510 -1.516 -2.703 1.00 86.88 174 TYR A C 1
ATOM 1430 O O . TYR A 1 174 ? 8.545 -1.684 -3.345 1.00 86.88 174 TYR A O 1
ATOM 1438 N N . ILE A 1 175 ? 6.681 -0.496 -2.936 1.00 88.44 175 ILE A N 1
ATOM 1439 C CA . ILE A 1 175 ? 6.875 0.477 -4.020 1.00 88.44 175 ILE A CA 1
ATOM 1440 C C . ILE A 1 175 ? 8.246 1.150 -3.918 1.00 88.44 175 ILE A C 1
ATOM 1442 O O . ILE A 1 175 ? 8.993 1.168 -4.894 1.00 88.44 175 ILE A O 1
ATOM 1446 N N . HIS A 1 176 ? 8.602 1.644 -2.730 1.00 83.31 176 HIS A N 1
ATOM 1447 C CA . HIS A 1 176 ? 9.884 2.302 -2.498 1.00 83.31 176 HIS A CA 1
ATOM 1448 C C . HIS A 1 176 ? 11.068 1.353 -2.718 1.00 83.31 176 HIS A C 1
ATOM 1450 O O . HIS A 1 176 ? 11.985 1.651 -3.475 1.00 83.31 176 HIS A O 1
ATOM 1456 N N . LYS A 1 177 ? 11.037 0.180 -2.080 1.00 82.19 177 LYS A N 1
ATOM 1457 C CA . LYS A 1 177 ? 12.134 -0.796 -2.104 1.00 82.19 177 LYS A CA 1
ATOM 1458 C C . LYS A 1 177 ? 12.464 -1.294 -3.510 1.00 82.19 177 LYS A C 1
ATOM 1460 O O . LYS A 1 177 ? 13.606 -1.667 -3.769 1.00 82.19 177 LYS A O 1
ATOM 1465 N N . TYR A 1 178 ? 11.459 -1.341 -4.376 1.00 80.19 178 TYR A N 1
ATOM 1466 C CA . TYR A 1 178 ? 11.564 -1.846 -5.738 1.00 80.19 178 TYR A CA 1
ATOM 1467 C C . TYR A 1 178 ? 11.560 -0.732 -6.794 1.00 80.19 178 TYR A C 1
ATOM 1469 O O . TYR A 1 178 ? 11.407 -1.038 -7.972 1.00 80.19 178 TYR A O 1
ATOM 1477 N N . ASN A 1 179 ? 11.749 0.533 -6.385 1.00 80.50 179 ASN A N 1
ATOM 1478 C CA . ASN A 1 179 ? 11.793 1.710 -7.262 1.00 80.50 179 ASN A CA 1
ATOM 1479 C C . ASN A 1 179 ? 10.608 1.772 -8.244 1.00 80.50 179 ASN A C 1
ATOM 1481 O O . ASN A 1 179 ? 10.769 2.073 -9.424 1.00 80.50 179 ASN A O 1
ATOM 1485 N N . LEU A 1 180 ? 9.407 1.446 -7.757 1.00 84.56 180 LEU A N 1
ATOM 1486 C CA . LEU A 1 180 ? 8.190 1.384 -8.572 1.00 84.56 180 LEU A CA 1
ATOM 1487 C C . LEU A 1 180 ? 7.451 2.722 -8.633 1.00 84.56 180 LEU A C 1
ATOM 1489 O O . LEU A 1 180 ? 6.311 2.749 -9.072 1.00 84.56 180 LEU A O 1
ATOM 1493 N N . ALA A 1 181 ? 8.042 3.812 -8.159 1.00 83.31 181 ALA A N 1
ATOM 1494 C CA . ALA A 1 181 ? 7.509 5.166 -8.265 1.00 83.31 181 ALA A CA 1
ATOM 1495 C C . ALA A 1 181 ? 8.671 6.143 -8.436 1.00 83.31 181 ALA A C 1
ATOM 1497 O O . ALA A 1 181 ? 9.804 5.828 -8.059 1.00 83.31 181 ALA A O 1
ATOM 1498 N N . ASP A 1 182 ? 8.377 7.316 -8.987 1.00 78.62 182 ASP A N 1
ATOM 1499 C CA . ASP A 1 182 ? 9.358 8.389 -9.103 1.00 78.62 182 ASP A CA 1
ATOM 1500 C C . ASP A 1 182 ? 9.833 8.904 -7.729 1.00 78.62 182 ASP A C 1
ATOM 1502 O O . ASP A 1 182 ? 9.222 8.678 -6.670 1.00 78.62 182 ASP A O 1
ATOM 1506 N N . SER A 1 183 ? 10.985 9.579 -7.740 1.00 74.19 183 SER A N 1
ATOM 1507 C CA . SER A 1 183 ? 11.576 10.093 -6.507 1.00 74.19 183 SER A CA 1
ATOM 1508 C C . SER A 1 183 ? 10.771 11.251 -5.911 1.00 74.19 183 SER A C 1
ATOM 1510 O O . SER A 1 183 ? 10.838 11.471 -4.702 1.00 74.19 183 SER A O 1
ATOM 1512 N N . GLU A 1 184 ? 9.961 11.947 -6.715 1.00 79.31 184 GLU A N 1
ATOM 1513 C CA . GLU A 1 184 ? 9.099 13.049 -6.282 1.00 79.31 184 GLU A CA 1
ATOM 1514 C C . GLU A 1 184 ? 7.978 12.564 -5.349 1.00 79.31 184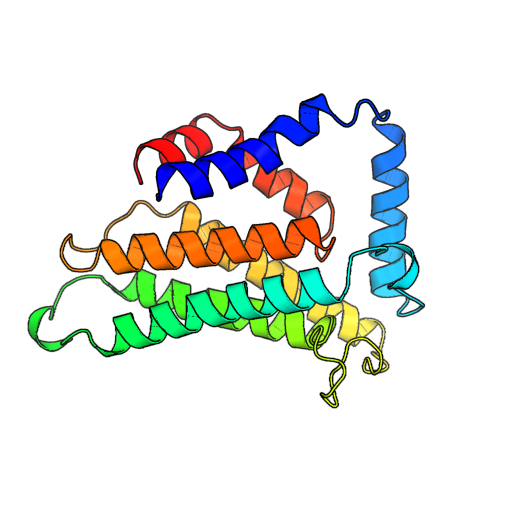 GLU A C 1
ATOM 1516 O O . GLU A 1 184 ? 7.803 13.099 -4.242 1.00 79.31 184 GLU A O 1
ATOM 1521 N N . ILE A 1 185 ? 7.254 11.511 -5.744 1.00 81.94 185 ILE A N 1
ATOM 1522 C CA . ILE A 1 185 ? 6.204 10.890 -4.930 1.00 81.94 185 ILE A CA 1
ATOM 1523 C C . ILE A 1 185 ? 6.820 10.355 -3.637 1.00 81.94 185 ILE A C 1
ATOM 1525 O O . ILE A 1 185 ? 6.342 10.663 -2.539 1.00 81.94 185 ILE A O 1
ATOM 1529 N N . MET A 1 186 ? 7.912 9.591 -3.741 1.00 81.06 186 MET A N 1
ATOM 1530 C CA . MET A 1 186 ? 8.570 9.010 -2.566 1.00 81.06 186 MET A CA 1
ATOM 1531 C C . MET A 1 186 ? 9.144 10.085 -1.634 1.00 81.06 186 MET A C 1
ATOM 1533 O O . MET A 1 186 ? 8.972 9.998 -0.416 1.00 81.06 186 MET A O 1
ATOM 1537 N N . GLY A 1 187 ? 9.749 11.136 -2.188 1.00 75.50 187 GLY A N 1
ATOM 1538 C CA . GLY A 1 187 ? 10.296 12.265 -1.440 1.00 75.50 187 GLY A CA 1
ATOM 1539 C C . GLY A 1 187 ? 9.219 13.034 -0.679 1.00 75.50 187 GLY A C 1
ATOM 1540 O O . GLY A 1 187 ? 9.406 13.397 0.483 1.00 75.50 187 GLY A O 1
ATOM 1541 N N . THR A 1 188 ? 8.044 13.209 -1.279 1.00 83.50 188 THR A N 1
ATOM 1542 C CA . THR A 1 188 ? 6.894 13.843 -0.623 1.00 83.50 188 THR A CA 1
ATOM 1543 C C . THR A 1 188 ? 6.338 12.985 0.517 1.00 83.50 188 THR A C 1
ATOM 1545 O O . THR A 1 188 ? 6.045 13.504 1.599 1.00 83.50 188 THR A O 1
ATOM 1548 N N . ILE A 1 189 ? 6.226 11.667 0.318 1.00 82.56 189 ILE A N 1
ATOM 1549 C CA . ILE A 1 189 ? 5.787 10.728 1.363 1.00 82.56 189 ILE A CA 1
ATOM 1550 C C . ILE A 1 189 ? 6.778 10.735 2.539 1.00 82.56 189 ILE A C 1
ATOM 1552 O O . ILE A 1 189 ? 6.371 10.836 3.699 1.00 82.56 189 ILE A O 1
ATOM 1556 N N . GLN A 1 190 ? 8.079 10.693 2.249 1.00 77.62 190 GLN A N 1
ATOM 1557 C CA . GLN A 1 190 ? 9.150 10.757 3.245 1.00 77.62 190 GLN A CA 1
ATOM 1558 C C . GLN A 1 190 ? 9.177 12.094 3.993 1.00 77.62 190 GLN A C 1
ATOM 1560 O O . GLN A 1 190 ? 9.342 12.117 5.216 1.00 77.62 190 GLN A O 1
ATOM 1565 N N . SER A 1 191 ? 8.983 13.203 3.278 1.00 78.56 191 SER A N 1
ATOM 1566 C CA . SER A 1 191 ? 8.892 14.539 3.865 1.00 78.56 191 SER A CA 1
ATOM 1567 C C . SER A 1 191 ? 7.757 14.596 4.884 1.00 78.56 191 SER A C 1
ATOM 1569 O O . SER A 1 191 ? 7.990 14.948 6.038 1.00 78.56 191 SER A O 1
ATOM 1571 N N . PHE A 1 192 ? 6.559 14.122 4.516 1.00 78.38 192 PHE A N 1
ATOM 1572 C CA . PHE A 1 192 ? 5.427 14.030 5.441 1.00 78.38 192 PHE A CA 1
ATOM 1573 C C . PHE A 1 192 ? 5.748 13.181 6.675 1.00 78.38 192 PHE A C 1
ATOM 1575 O O . PHE A 1 192 ? 5.515 13.636 7.794 1.00 78.38 192 PHE A O 1
ATOM 1582 N N . ALA A 1 193 ? 6.319 11.986 6.492 1.00 72.25 193 ALA A N 1
ATOM 1583 C CA . ALA A 1 193 ? 6.684 11.099 7.599 1.00 72.25 193 ALA A CA 1
ATOM 1584 C C . ALA A 1 193 ? 7.705 11.727 8.568 1.00 72.25 193 ALA A C 1
ATOM 1586 O O . ALA A 1 193 ? 7.771 11.338 9.733 1.00 72.25 193 ALA A O 1
ATOM 1587 N N . SER A 1 194 ? 8.470 12.712 8.094 1.00 73.94 194 SER A N 1
ATOM 1588 C CA . SER A 1 194 ? 9.480 13.443 8.866 1.00 73.94 194 SER A CA 1
ATOM 1589 C C . SER A 1 194 ? 8.930 14.707 9.543 1.00 73.94 194 SER A C 1
ATOM 1591 O O . SER A 1 194 ? 9.631 15.335 10.336 1.00 73.94 194 SER A O 1
ATOM 1593 N N . THR A 1 195 ? 7.688 15.106 9.248 1.00 75.44 195 THR A N 1
ATOM 1594 C CA . THR A 1 195 ? 7.048 16.261 9.896 1.00 75.44 195 THR A CA 1
ATOM 1595 C C . THR A 1 195 ? 6.568 15.925 11.311 1.00 75.44 195 THR A C 1
ATOM 1597 O O . THR A 1 195 ? 6.257 14.766 11.597 1.00 75.44 195 THR A O 1
ATOM 1600 N N . PRO A 1 196 ? 6.411 16.929 12.197 1.00 75.12 196 PRO A N 1
ATOM 1601 C CA . PRO A 1 196 ? 5.751 16.735 13.486 1.00 75.12 196 PRO A CA 1
ATOM 1602 C C . PRO A 1 196 ? 4.364 16.099 13.363 1.00 75.12 196 PRO A C 1
ATOM 1604 O O . PRO A 1 196 ? 4.010 15.274 14.195 1.00 75.12 196 PRO A O 1
ATOM 1607 N N . ASP A 1 197 ? 3.602 16.425 12.317 1.00 72.94 197 ASP A N 1
ATOM 1608 C CA . ASP A 1 197 ? 2.279 15.842 12.075 1.00 72.94 197 ASP A CA 1
ATOM 1609 C C . ASP A 1 197 ? 2.368 14.356 11.703 1.00 72.94 197 ASP A C 1
ATOM 1611 O O . ASP A 1 197 ? 1.621 13.542 12.245 1.00 72.94 197 ASP A O 1
ATOM 1615 N N . GLY A 1 198 ? 3.324 13.978 10.850 1.00 69.81 198 GLY A N 1
ATOM 1616 C CA . GLY A 1 198 ? 3.600 12.577 10.518 1.00 69.81 198 GLY A CA 1
ATOM 1617 C C . GLY A 1 198 ? 4.096 11.766 11.721 1.00 69.81 198 GLY A C 1
ATOM 1618 O O . GLY A 1 198 ? 3.651 10.638 11.945 1.00 69.81 198 GLY A O 1
ATOM 1619 N N . LEU A 1 199 ? 4.960 12.356 12.549 1.00 68.50 199 LEU A N 1
ATOM 1620 C CA . LEU A 1 199 ? 5.444 11.743 13.790 1.00 68.50 199 LEU A CA 1
ATOM 1621 C C . LEU A 1 199 ? 4.341 11.641 14.854 1.00 68.50 199 LEU A C 1
ATOM 1623 O O . LEU A 1 199 ? 4.230 10.625 15.536 1.00 68.50 199 LEU A O 1
ATOM 1627 N N . ASN A 1 200 ? 3.487 12.655 14.991 1.00 67.62 200 ASN A N 1
ATOM 1628 C CA . ASN A 1 200 ? 2.346 12.613 15.906 1.00 67.62 200 ASN A CA 1
ATOM 1629 C C . ASN A 1 200 ? 1.329 11.560 15.471 1.00 67.62 200 ASN A C 1
ATOM 1631 O O . ASN A 1 200 ? 0.852 10.795 16.309 1.00 67.62 200 ASN A O 1
ATOM 1635 N N . TRP A 1 201 ? 1.047 11.467 14.170 1.00 69.75 201 TRP A N 1
ATOM 1636 C CA . TRP A 1 201 ? 0.214 10.406 13.611 1.00 69.75 201 TRP A CA 1
ATOM 1637 C C . TRP A 1 201 ? 0.747 9.013 13.975 1.00 69.75 201 TRP A C 1
ATOM 1639 O O . TRP A 1 201 ? -0.009 8.142 14.412 1.00 69.75 201 TRP A O 1
ATOM 1649 N N . PHE A 1 202 ? 2.065 8.825 13.876 1.00 60.94 202 PHE A N 1
ATOM 1650 C CA . PHE A 1 202 ? 2.733 7.574 14.226 1.00 60.94 202 PHE A CA 1
ATOM 1651 C C . PHE A 1 202 ? 2.551 7.181 15.698 1.00 60.94 202 PHE A C 1
ATOM 1653 O O . PHE A 1 202 ? 2.393 5.999 16.010 1.00 60.94 202 PHE A O 1
ATOM 1660 N N . ILE A 1 203 ? 2.594 8.167 16.597 1.00 58.38 203 ILE A N 1
ATOM 1661 C CA . ILE A 1 203 ? 2.502 7.968 18.049 1.00 58.38 203 ILE A CA 1
ATOM 1662 C C . ILE A 1 203 ? 1.050 7.728 18.497 1.00 58.38 203 ILE A C 1
ATOM 1664 O O . ILE A 1 203 ? 0.829 7.039 19.491 1.00 58.38 203 ILE A O 1
ATOM 1668 N N . GLN A 1 204 ? 0.068 8.301 17.794 1.00 56.91 204 GLN A N 1
ATOM 1669 C CA . GLN A 1 204 ? -1.347 8.296 18.197 1.00 56.91 204 GLN A CA 1
ATOM 1670 C C . GLN A 1 204 ? -2.184 7.141 17.613 1.00 56.91 204 GLN A C 1
ATOM 1672 O O . GLN A 1 204 ? -3.312 6.936 18.064 1.00 56.91 204 GLN A O 1
ATOM 1677 N N . THR A 1 205 ? -1.654 6.398 16.636 1.00 50.44 205 THR A N 1
ATOM 1678 C CA . THR A 1 205 ? -2.290 5.204 16.027 1.00 50.44 205 THR A CA 1
ATOM 1679 C C . THR A 1 205 ? -1.789 3.915 16.676 1.00 50.44 205 THR A C 1
ATOM 1681 O O . THR A 1 205 ? -2.323 2.815 16.407 1.00 50.44 205 THR A O 1
#

pLDDT: mean 71.23, std 19.55, range [27.39, 96.38]

Mean predicted aligned error: 11.73 Å

Solvent-accessible surface area (backbone atoms only — not comparable to full-atom values): 11914 Å² total; per-residue (Å²): 113,70,68,54,61,52,47,47,52,51,44,59,65,57,47,50,72,74,72,56,93,61,68,78,72,59,55,62,54,50,46,54,48,51,54,47,34,69,62,62,74,58,65,75,68,83,81,56,98,60,64,61,66,58,51,32,50,51,51,52,51,46,55,48,48,46,55,49,50,53,51,60,57,68,69,53,65,61,81,84,46,71,94,61,68,55,61,70,54,54,56,48,53,52,32,50,53,54,32,53,51,38,47,38,70,78,61,27,40,72,46,80,88,46,86,48,7,57,92,50,63,80,89,66,56,60,70,60,46,52,53,51,50,52,56,38,54,49,28,52,50,53,43,54,52,55,72,74,52,76,89,73,51,56,79,91,53,38,66,55,48,53,50,50,53,49,40,47,53,48,46,53,50,49,36,59,77,66,65,69,60,60,61,66,64,53,48,53,54,52,50,45,56,70,32,72,66,37,46,48,51,65,73,76,109

Sequence (205 aa):
MIFWKRLILVWNILLIQVWNCTPLESWNLADTEVREQMLKGDDLKGLLILDPVKQKNDWKSMIGSVNYLEKDYAEIDTHKFEGKNWKPIEEMIVGLNSCHNKIHHIFGTPDHETNNSWDKKPQWDSHVLASALDDYHGSIWEIFSILKIPCKVPTIVHHLWVAGINCILETLLYIHKYNLADSEIMGTIQSFASTPDGLNWFIQT

Radius of gyration: 18.15 Å; Cα contacts (8 Å, |Δi|>4): 133; chains: 1; bounding box: 53×36×46 Å

Foldseek 3Di:
DLCVLLVVLCCVLVCVVVVPPDDPVVQVVVLVVLVVCLLVVPDPVVPDPDDLVVLLVLLCVLVVLLVVLVVVVVPDPVVVVPPFPPVLLVLLSVLLVQLNVLCCLSQNHSPPPDCRHNVNHDPDDSVRSVVSLVSNLVSLVSNLVSLLDPPRGDPVCVVSVSSSPSSNSSVLCSCVVRVVHGPVSVVVSSVCCPDPSVVVSSVVD

Nearest PDB structures (foldseek):
  7tut-assembly1_6  TM=2.081E-01  e=1.052E+00  Canis lupus
  7ek3-assembly1_A  TM=1.740E-01  e=1.272E+00  Malus domestica

Secondary structure (DSSP, 8-state):
-HHHHHHHHHHHHHHHHHH----THHHHHHHHHHHHHHHH-S-GGGG----HHHHHHHHHHHHHHHHHHHHHHHTS-GGGGTT---HHHHHHHHHHHHHHHHHHHHH-BS-TTSTTBGGG-----HHHHHHHHHHHHHHHHHHHHHHTS---S-GGGHHHHHHHHHHHHHHHHHHHHTT-S-HHHHHHHHHHHHSHHHHHHHHH-